Protein AF-A0A5J4RA19-F1 (afdb_monomer)

Structure (mmCIF, N/CA/C/O backbone):
data_AF-A0A5J4RA19-F1
#
_entry.id   AF-A0A5J4RA19-F1
#
loop_
_atom_site.group_PDB
_atom_site.id
_atom_site.type_symbol
_atom_site.label_atom_id
_atom_site.label_alt_id
_atom_site.label_comp_id
_atom_site.label_asym_id
_atom_site.label_entity_id
_atom_site.label_seq_id
_atom_site.pdbx_PDB_ins_code
_atom_site.Cartn_x
_atom_site.Cartn_y
_atom_site.Cartn_z
_atom_site.occupancy
_atom_site.B_iso_or_equiv
_atom_site.auth_seq_id
_atom_site.auth_comp_id
_atom_site.auth_asym_id
_atom_site.auth_atom_id
_atom_site.pdbx_PDB_model_num
ATOM 1 N N . GLY A 1 1 ? -17.291 3.646 14.610 1.00 63.59 1 GLY A N 1
ATOM 2 C CA . GLY A 1 1 ? -16.675 4.620 13.680 1.00 63.59 1 GLY A CA 1
ATOM 3 C C . GLY A 1 1 ? -15.158 4.664 13.762 1.00 63.59 1 GLY A C 1
ATOM 4 O O . GLY A 1 1 ? -14.596 5.736 13.596 1.00 63.59 1 GLY A O 1
ATOM 5 N N . VAL A 1 2 ? -14.490 3.530 14.000 1.00 82.50 2 VAL A N 1
ATOM 6 C CA . VAL A 1 2 ? -13.028 3.423 13.897 1.00 82.50 2 VAL A CA 1
ATOM 7 C C . VAL A 1 2 ? -12.666 3.200 12.431 1.00 82.50 2 VAL A C 1
ATOM 9 O O . VAL A 1 2 ? -13.372 2.471 11.731 1.00 82.50 2 VAL A O 1
ATOM 12 N N . ILE A 1 3 ? -11.593 3.838 11.969 1.00 91.06 3 ILE A N 1
ATOM 13 C CA . ILE A 1 3 ? -11.079 3.675 10.611 1.00 91.06 3 ILE A CA 1
ATOM 14 C C . ILE A 1 3 ? -9.656 3.130 10.680 1.00 91.06 3 ILE A C 1
ATOM 16 O O . ILE A 1 3 ? -8.807 3.638 11.418 1.00 91.06 3 ILE A O 1
ATOM 20 N N . LEU A 1 4 ? -9.397 2.116 9.867 1.00 93.25 4 LEU A N 1
ATOM 21 C CA . LEU A 1 4 ? -8.100 1.494 9.694 1.00 93.25 4 LEU A CA 1
ATOM 22 C C . LEU A 1 4 ? -7.525 1.870 8.328 1.00 93.25 4 LEU A C 1
ATOM 24 O O . LEU A 1 4 ? -8.182 1.719 7.305 1.00 93.25 4 LEU A O 1
ATOM 28 N N . PHE A 1 5 ? -6.284 2.331 8.299 1.00 95.81 5 PHE A N 1
ATOM 29 C CA . PHE A 1 5 ? -5.498 2.410 7.075 1.00 95.81 5 PHE A CA 1
ATOM 30 C C . PHE A 1 5 ? -4.822 1.067 6.798 1.00 95.81 5 PHE A C 1
ATOM 32 O O . PHE A 1 5 ? -4.231 0.488 7.709 1.00 95.81 5 PHE A O 1
ATOM 39 N N . VAL A 1 6 ? -4.839 0.623 5.540 1.00 96.06 6 VAL A N 1
ATOM 40 C CA . VAL A 1 6 ? -4.054 -0.513 5.036 1.00 96.06 6 VAL A CA 1
ATOM 41 C C . VAL A 1 6 ? -3.385 -0.105 3.726 1.00 96.06 6 VAL A C 1
ATOM 43 O O . VAL A 1 6 ? -4.040 0.395 2.810 1.00 96.06 6 VAL A O 1
ATOM 46 N N . GLY A 1 7 ? -2.074 -0.315 3.615 1.00 96.75 7 GLY A N 1
ATOM 47 C CA . GLY A 1 7 ? -1.330 0.074 2.421 1.00 96.75 7 GLY A CA 1
ATOM 48 C C . GLY A 1 7 ? 0.179 -0.033 2.580 1.00 96.75 7 GLY A C 1
ATOM 49 O O . GLY A 1 7 ? 0.690 -0.937 3.236 1.00 96.75 7 GLY A O 1
ATOM 50 N N . LEU A 1 8 ? 0.896 0.900 1.959 1.00 95.38 8 LEU A N 1
ATOM 51 C CA . LEU A 1 8 ? 2.355 0.980 1.942 1.00 95.38 8 LEU A CA 1
ATOM 52 C C . LEU A 1 8 ? 2.806 2.338 2.484 1.00 95.38 8 LEU A C 1
ATOM 54 O O . LEU A 1 8 ? 2.137 3.351 2.271 1.00 95.38 8 LEU A O 1
ATOM 58 N N . LYS A 1 9 ? 3.978 2.379 3.128 1.00 92.94 9 LYS A N 1
ATOM 59 C CA . LYS A 1 9 ? 4.633 3.649 3.501 1.00 92.94 9 LYS A CA 1
ATOM 60 C C . LYS A 1 9 ? 5.088 4.425 2.263 1.00 92.94 9 LYS A C 1
ATOM 62 O O . LYS A 1 9 ? 4.971 5.649 2.224 1.00 92.94 9 LYS A O 1
ATOM 67 N N . SER A 1 10 ? 5.577 3.703 1.257 1.00 91.88 10 SER A N 1
ATOM 68 C CA . SER A 1 10 ? 5.929 4.221 -0.059 1.00 91.88 10 SER A CA 1
ATOM 69 C C . SER A 1 10 ? 5.524 3.233 -1.147 1.00 91.88 10 SER A C 1
ATOM 71 O O . SER A 1 10 ? 5.727 2.028 -0.988 1.00 91.88 10 SER A O 1
ATOM 73 N N . GLY A 1 11 ? 4.994 3.727 -2.263 1.00 92.00 11 GLY A N 1
ATOM 74 C CA . GLY A 1 11 ? 4.575 2.905 -3.391 1.00 92.00 11 GLY A CA 1
ATOM 75 C C . GLY A 1 11 ? 5.724 2.075 -3.948 1.00 92.00 11 GLY A C 1
ATOM 76 O O . GLY A 1 11 ? 5.538 0.896 -4.230 1.00 92.00 11 GLY A O 1
ATOM 77 N N . SER A 1 12 ? 6.93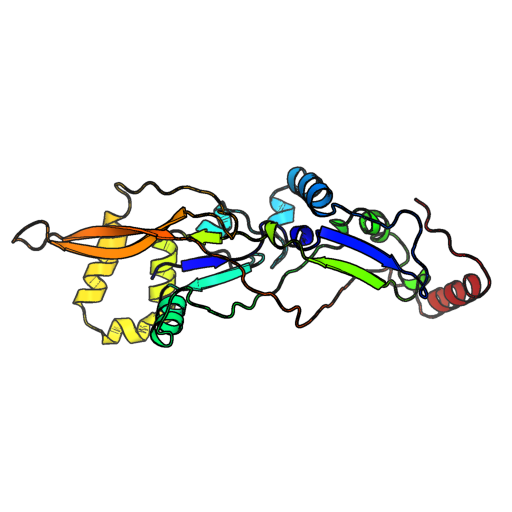8 2.630 -4.000 1.00 91.38 12 SER A N 1
ATOM 78 C CA . SER A 1 12 ? 8.134 1.913 -4.463 1.00 91.38 12 SER A CA 1
ATOM 79 C C . SER A 1 12 ? 8.514 0.713 -3.587 1.00 91.38 12 SER A C 1
ATOM 81 O O . SER A 1 12 ? 9.123 -0.229 -4.089 1.00 91.38 12 SER A O 1
ATOM 83 N N . ASN A 1 13 ? 8.070 0.653 -2.324 1.00 92.75 13 ASN A N 1
ATOM 84 C CA . ASN A 1 13 ? 8.297 -0.522 -1.475 1.00 92.75 13 ASN A CA 1
ATOM 85 C C . ASN A 1 13 ? 7.525 -1.766 -1.943 1.00 92.75 13 ASN A C 1
ATOM 87 O O . ASN A 1 13 ? 7.847 -2.865 -1.497 1.00 92.75 13 ASN A O 1
ATOM 91 N N . ILE A 1 14 ? 6.534 -1.626 -2.835 1.00 93.94 14 ILE A N 1
ATOM 92 C CA . ILE A 1 14 ? 5.805 -2.774 -3.384 1.00 93.94 14 ILE A CA 1
ATOM 93 C C . ILE A 1 14 ? 6.706 -3.687 -4.222 1.00 93.94 14 ILE A C 1
ATOM 95 O O . ILE A 1 14 ? 6.412 -4.871 -4.351 1.00 93.94 14 ILE A O 1
ATOM 99 N N . ILE A 1 15 ? 7.800 -3.166 -4.783 1.00 93.81 15 ILE A N 1
ATOM 100 C CA . ILE A 1 15 ? 8.726 -3.920 -5.628 1.00 93.81 15 ILE A CA 1
ATOM 101 C C . ILE A 1 15 ? 9.853 -4.477 -4.749 1.00 93.81 15 ILE A C 1
ATOM 103 O O . ILE A 1 15 ? 10.581 -3.727 -4.097 1.00 93.81 15 ILE A O 1
ATOM 107 N N . ARG A 1 16 ? 10.001 -5.808 -4.724 1.00 94.06 16 ARG A N 1
ATOM 108 C CA . ARG A 1 16 ? 11.111 -6.495 -4.041 1.00 94.06 16 ARG A CA 1
ATOM 109 C C . ARG A 1 16 ? 12.294 -6.700 -4.972 1.00 94.06 16 ARG A C 1
ATOM 111 O O . ARG A 1 16 ? 13.414 -6.332 -4.642 1.00 94.06 16 ARG A O 1
ATOM 118 N N . GLU A 1 17 ? 12.015 -7.303 -6.118 1.00 94.31 17 GLU A N 1
ATOM 119 C CA . GLU A 1 17 ? 12.996 -7.631 -7.146 1.00 94.31 17 GLU A CA 1
ATOM 120 C C . GLU A 1 17 ? 12.504 -7.074 -8.470 1.00 94.31 17 GLU A C 1
ATOM 122 O O . GLU A 1 17 ? 11.293 -7.093 -8.725 1.00 94.31 17 GLU A O 1
ATOM 127 N N . TYR A 1 18 ? 13.421 -6.639 -9.326 1.00 92.38 18 TYR A N 1
ATOM 128 C CA . TYR A 1 18 ? 13.095 -6.312 -10.704 1.00 92.38 18 TYR A CA 1
ATOM 129 C C . TYR A 1 18 ? 14.218 -6.669 -11.676 1.00 92.38 18 TYR A C 1
ATOM 131 O O . TYR A 1 18 ? 15.383 -6.835 -11.319 1.00 92.38 18 TYR A O 1
ATOM 139 N N . THR A 1 19 ? 13.845 -6.810 -12.941 1.00 90.31 19 THR A N 1
ATOM 140 C CA . THR A 1 19 ? 14.763 -6.948 -14.071 1.00 90.31 19 THR A CA 1
ATOM 141 C C . THR A 1 19 ? 14.173 -6.208 -15.259 1.00 90.31 19 THR A C 1
ATOM 143 O O . THR A 1 19 ? 12.968 -6.316 -15.523 1.00 90.31 19 THR A O 1
ATOM 146 N N . VAL A 1 20 ? 15.011 -5.465 -15.979 1.00 86.69 20 VAL A N 1
ATOM 147 C CA . VAL A 1 20 ? 14.586 -4.683 -17.142 1.00 86.69 20 VAL A CA 1
ATOM 148 C C . VAL A 1 20 ? 15.001 -5.399 -18.421 1.00 86.69 20 VAL A C 1
ATOM 150 O O . VAL A 1 20 ? 16.119 -5.893 -18.562 1.00 86.69 20 VAL A O 1
ATOM 153 N N . TYR A 1 21 ? 14.077 -5.451 -19.371 1.00 83.56 21 TYR A N 1
ATOM 154 C CA . TYR A 1 21 ? 14.265 -6.062 -20.675 1.00 83.56 21 TYR A CA 1
ATOM 155 C C . TYR A 1 21 ? 14.051 -5.036 -21.777 1.00 83.56 21 TYR A C 1
ATOM 157 O O . TYR A 1 21 ? 13.120 -4.230 -21.732 1.00 83.56 21 TYR A O 1
ATOM 165 N N . HIS A 1 22 ? 14.857 -5.149 -22.823 1.00 79.38 22 HIS A N 1
ATOM 166 C CA . HIS A 1 22 ? 14.700 -4.423 -24.072 1.00 79.38 22 HIS A CA 1
ATOM 167 C C . HIS A 1 22 ? 14.744 -5.424 -25.231 1.00 79.38 22 HIS A C 1
ATOM 169 O O . HIS A 1 22 ? 15.666 -6.234 -25.333 1.00 79.38 22 HIS A O 1
ATOM 175 N N . ARG A 1 23 ? 13.713 -5.421 -26.092 1.00 79.19 23 ARG A N 1
ATOM 176 C CA . ARG A 1 23 ? 13.584 -6.355 -27.237 1.00 79.19 23 ARG A CA 1
ATOM 177 C C . ARG A 1 23 ? 13.793 -7.836 -26.858 1.00 79.19 23 ARG A C 1
ATOM 179 O O . ARG A 1 23 ? 14.430 -8.595 -27.581 1.00 79.19 23 ARG A O 1
ATOM 186 N N . GLY A 1 24 ? 13.273 -8.242 -25.698 1.00 79.75 24 GLY A N 1
ATOM 187 C CA . GLY A 1 24 ? 13.377 -9.618 -25.196 1.00 79.75 24 GLY A CA 1
ATOM 188 C C . GLY A 1 24 ? 14.741 -10.000 -24.609 1.00 79.75 24 GLY A C 1
ATOM 189 O O . GLY A 1 24 ? 14.903 -11.136 -24.174 1.00 79.75 24 GLY A O 1
ATOM 190 N N . ARG A 1 25 ? 15.706 -9.074 -24.556 1.00 79.12 25 ARG A N 1
ATOM 191 C CA . ARG A 1 25 ? 17.011 -9.271 -23.911 1.00 79.12 25 ARG A CA 1
ATOM 192 C C . ARG A 1 25 ? 17.062 -8.526 -22.586 1.00 79.12 25 ARG A C 1
ATOM 194 O O . ARG A 1 25 ? 16.563 -7.407 -22.495 1.00 79.12 25 ARG A O 1
ATOM 201 N N . THR A 1 26 ? 17.660 -9.144 -21.575 1.00 81.56 26 THR A N 1
ATOM 202 C CA . THR A 1 26 ? 17.939 -8.485 -20.296 1.00 81.56 26 THR A CA 1
ATOM 203 C C . THR A 1 26 ? 18.923 -7.341 -20.518 1.00 81.56 26 THR A C 1
ATOM 205 O O . THR A 1 26 ? 19.917 -7.518 -21.222 1.00 81.56 26 THR A O 1
ATOM 208 N N . ILE A 1 27 ? 18.645 -6.177 -19.934 1.00 79.19 27 ILE A N 1
ATOM 209 C CA . ILE A 1 27 ? 19.606 -5.073 -19.882 1.00 79.19 27 ILE A CA 1
ATOM 210 C C . ILE A 1 27 ? 20.664 -5.424 -18.837 1.00 79.19 27 ILE A C 1
ATOM 212 O O . ILE A 1 27 ? 20.321 -5.798 -17.712 1.00 79.19 27 ILE A O 1
ATOM 216 N N . ASP A 1 28 ? 21.938 -5.324 -19.208 1.00 75.50 28 ASP A N 1
ATOM 217 C CA . ASP A 1 28 ? 23.039 -5.610 -18.291 1.00 75.50 28 ASP A CA 1
ATOM 218 C C . ASP A 1 28 ? 23.011 -4.667 -17.075 1.00 75.50 28 ASP A C 1
ATOM 220 O O . ASP A 1 28 ? 22.615 -3.508 -17.189 1.00 75.50 28 ASP A O 1
ATOM 224 N N . GLY A 1 29 ? 23.341 -5.187 -15.893 1.00 78.88 29 GLY A N 1
ATOM 225 C CA . GLY A 1 29 ? 23.259 -4.442 -14.628 1.00 78.88 29 GLY A CA 1
ATOM 226 C C . GLY A 1 29 ? 21.843 -4.111 -14.122 1.00 78.88 29 GLY A C 1
ATOM 227 O O . GLY A 1 29 ? 21.713 -3.503 -13.066 1.00 78.88 29 GLY A O 1
ATOM 228 N N . SER A 1 30 ? 20.771 -4.520 -14.816 1.00 83.31 30 SER A N 1
ATOM 229 C CA . SER A 1 30 ? 19.386 -4.196 -14.413 1.00 83.31 30 SER A CA 1
ATOM 230 C C . SER A 1 30 ? 18.755 -5.154 -13.395 1.00 83.31 30 SER A C 1
ATOM 232 O O . SER A 1 30 ? 17.612 -4.942 -12.983 1.00 83.31 30 SER A O 1
ATOM 234 N N . LEU A 1 31 ? 19.450 -6.235 -13.027 1.00 87.31 31 LEU A N 1
ATOM 235 C CA . LEU A 1 31 ? 18.968 -7.185 -12.027 1.00 87.31 31 LEU A CA 1
ATOM 236 C C . LEU A 1 31 ? 19.103 -6.572 -10.630 1.00 87.31 31 LEU A C 1
ATOM 238 O O . LEU A 1 31 ? 20.213 -6.421 -10.124 1.00 87.31 31 LEU A O 1
ATOM 242 N N . GLN A 1 32 ? 17.969 -6.295 -9.991 1.00 89.94 32 GLN A N 1
ATOM 243 C CA . GLN A 1 32 ? 17.900 -5.837 -8.608 1.00 89.94 32 GLN A CA 1
ATOM 244 C C . GLN A 1 32 ? 17.162 -6.874 -7.758 1.00 89.94 32 GLN A C 1
ATOM 246 O O . GLN A 1 32 ? 16.011 -7.211 -8.042 1.00 89.94 32 GLN A O 1
ATOM 251 N N . ASN A 1 33 ? 17.816 -7.357 -6.700 1.00 90.81 33 ASN A N 1
ATOM 252 C CA . ASN A 1 33 ? 17.282 -8.381 -5.794 1.00 90.81 33 ASN A CA 1
ATOM 253 C C . ASN A 1 33 ? 16.720 -7.796 -4.483 1.00 90.81 33 ASN A C 1
ATOM 255 O O . ASN A 1 33 ? 16.014 -8.490 -3.748 1.00 90.81 33 ASN A O 1
ATOM 259 N N . ASP A 1 34 ? 17.029 -6.531 -4.176 1.00 89.00 34 ASP A N 1
ATOM 260 C CA . ASP A 1 34 ? 16.465 -5.812 -3.032 1.00 89.00 34 ASP A CA 1
ATOM 261 C C . ASP A 1 34 ? 16.189 -4.335 -3.353 1.00 89.00 34 ASP A C 1
ATOM 263 O O . ASP A 1 34 ? 16.829 -3.409 -2.850 1.00 89.00 34 ASP A O 1
ATOM 267 N N . ALA A 1 35 ? 15.165 -4.115 -4.174 1.00 89.56 35 ALA A N 1
ATOM 268 C CA . ALA A 1 35 ? 14.686 -2.779 -4.519 1.00 89.56 35 ALA A CA 1
ATOM 269 C C . ALA A 1 35 ? 14.045 -2.048 -3.324 1.00 89.56 35 ALA A C 1
ATOM 271 O O . ALA A 1 35 ? 13.904 -0.826 -3.334 1.00 89.56 35 ALA A O 1
ATOM 272 N N . THR A 1 36 ? 13.652 -2.771 -2.270 1.00 87.94 36 THR A N 1
ATOM 273 C CA . THR A 1 36 ? 13.035 -2.155 -1.089 1.00 87.94 36 THR A CA 1
ATOM 274 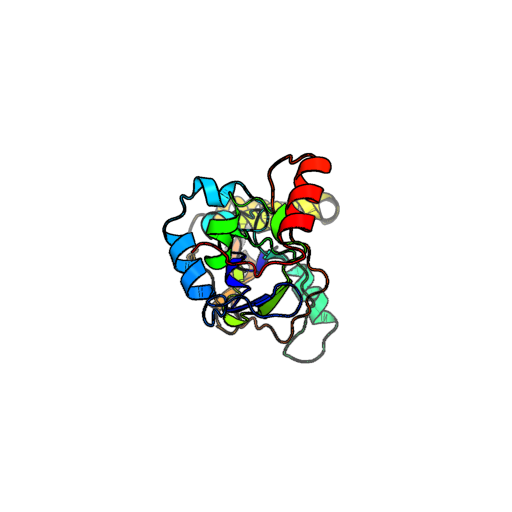C C . THR A 1 36 ? 14.062 -1.376 -0.270 1.00 87.94 36 THR A C 1
ATOM 276 O O . THR A 1 36 ? 13.755 -0.273 0.179 1.00 87.94 36 THR A O 1
ATOM 279 N N . THR A 1 37 ? 15.280 -1.903 -0.116 1.00 85.88 37 THR A N 1
ATOM 280 C CA . THR A 1 37 ? 16.388 -1.196 0.552 1.00 85.88 37 THR A CA 1
ATOM 281 C C . THR A 1 37 ? 16.792 0.062 -0.220 1.00 85.88 37 THR A C 1
ATOM 283 O O . THR A 1 37 ? 16.943 1.132 0.367 1.00 85.88 37 THR A O 1
ATOM 286 N N . GLU A 1 38 ? 16.886 -0.042 -1.545 1.00 82.19 38 GLU A N 1
ATOM 287 C CA . GLU A 1 38 ? 17.144 1.083 -2.452 1.00 82.19 38 GLU A CA 1
ATOM 288 C C . GLU A 1 38 ? 16.090 2.191 -2.289 1.00 82.19 38 GLU A C 1
ATOM 290 O O . GLU A 1 38 ? 16.411 3.332 -1.944 1.00 82.19 38 GLU A O 1
ATOM 295 N N . SER A 1 39 ? 14.812 1.827 -2.420 1.00 82.06 39 SER A N 1
ATOM 296 C CA . SER A 1 39 ? 13.678 2.728 -2.211 1.00 82.06 39 SER A CA 1
ATOM 297 C C . SER A 1 39 ? 13.684 3.350 -0.809 1.00 82.06 39 SER A C 1
ATOM 299 O O . SER A 1 39 ? 13.379 4.533 -0.655 1.00 82.06 39 SER A O 1
ATOM 301 N N . PHE A 1 40 ? 14.041 2.597 0.236 1.00 83.75 40 PHE A N 1
ATOM 302 C CA . PHE A 1 40 ? 14.117 3.115 1.603 1.00 83.75 40 PHE A CA 1
ATOM 303 C C . PHE A 1 40 ? 15.156 4.234 1.750 1.00 83.75 40 PHE A C 1
ATOM 305 O O . PHE A 1 40 ? 14.864 5.255 2.380 1.00 83.75 40 PHE A O 1
ATOM 312 N N . ILE A 1 41 ? 16.337 4.087 1.145 1.00 83.31 41 ILE A N 1
ATOM 313 C CA . ILE A 1 41 ? 17.397 5.104 1.193 1.00 83.31 41 ILE A CA 1
ATOM 314 C C . ILE A 1 41 ? 16.928 6.389 0.504 1.00 83.31 41 ILE A C 1
ATOM 316 O O . ILE A 1 41 ? 16.953 7.453 1.127 1.00 83.31 41 ILE A O 1
ATOM 320 N N . TYR A 1 42 ? 16.410 6.290 -0.727 1.00 79.00 42 TYR A N 1
ATOM 321 C CA . TYR A 1 42 ? 15.869 7.444 -1.457 1.00 79.00 42 TYR A CA 1
ATOM 322 C C . TYR A 1 42 ? 14.748 8.133 -0.683 1.00 79.00 42 TYR A C 1
ATOM 324 O O . TYR A 1 42 ? 14.737 9.354 -0.518 1.00 79.00 42 TYR A O 1
ATOM 332 N N . ASN A 1 43 ? 13.827 7.347 -0.134 1.00 79.25 43 ASN A N 1
ATOM 333 C CA . ASN A 1 43 ? 12.737 7.883 0.663 1.00 79.25 43 ASN A CA 1
ATOM 334 C C . ASN A 1 43 ? 13.225 8.540 1.952 1.00 79.25 43 ASN A C 1
ATOM 336 O O . ASN A 1 43 ? 12.593 9.489 2.398 1.00 79.25 43 ASN A O 1
ATOM 340 N N . THR A 1 44 ? 14.326 8.104 2.554 1.00 80.94 44 THR A N 1
ATOM 341 C CA . THR A 1 44 ? 14.843 8.722 3.785 1.00 80.94 44 THR A CA 1
ATOM 342 C C . THR A 1 44 ? 15.384 10.128 3.526 1.00 80.94 44 THR A C 1
ATOM 344 O O . THR A 1 44 ? 15.129 11.030 4.321 1.00 80.94 44 THR A O 1
ATOM 347 N N . ILE A 1 45 ? 16.054 10.340 2.390 1.00 83.56 45 ILE A N 1
ATOM 348 C CA . ILE A 1 45 ? 16.645 11.639 2.031 1.00 83.56 45 ILE A CA 1
ATOM 349 C C . ILE A 1 45 ? 15.656 12.600 1.353 1.00 83.56 45 ILE A C 1
ATOM 351 O O . ILE A 1 45 ? 15.868 13.811 1.388 1.00 83.56 45 ILE A O 1
ATOM 355 N N . LYS A 1 46 ? 14.562 12.094 0.759 1.00 82.50 46 LYS A N 1
ATOM 356 C CA . LYS A 1 46 ? 13.553 12.933 0.092 1.00 82.50 46 LYS A CA 1
ATOM 357 C C . LYS A 1 46 ? 12.859 13.893 1.075 1.00 82.50 46 LYS A C 1
ATOM 359 O O . LYS A 1 46 ? 12.333 13.439 2.105 1.00 82.50 46 LYS A O 1
ATOM 364 N N . PRO A 1 47 ? 12.771 15.199 0.754 1.00 84.31 47 PRO A N 1
ATOM 365 C CA . PRO A 1 47 ? 12.138 16.177 1.626 1.00 84.31 47 PRO A CA 1
ATOM 366 C C . PRO A 1 47 ? 10.631 15.923 1.746 1.00 84.31 47 PRO A C 1
ATOM 368 O O . PRO A 1 47 ? 9.968 15.423 0.836 1.00 84.31 47 PRO A O 1
ATOM 371 N N . LYS A 1 48 ? 10.056 16.298 2.893 1.00 81.50 48 LYS A N 1
ATOM 372 C CA . LYS A 1 48 ? 8.627 16.085 3.184 1.00 81.50 48 LYS A CA 1
ATOM 373 C C . LYS A 1 48 ? 7.701 16.763 2.165 1.00 81.50 48 LYS A C 1
ATOM 375 O O . LYS A 1 48 ? 6.638 16.228 1.863 1.00 81.50 48 LYS A O 1
ATOM 380 N N . SER A 1 49 ? 8.105 17.916 1.633 1.00 80.50 49 SER A N 1
ATOM 381 C CA . SER A 1 49 ? 7.365 18.646 0.598 1.00 80.50 49 SER A CA 1
ATOM 382 C C . SER A 1 49 ? 7.164 17.808 -0.665 1.00 80.50 49 SER A C 1
ATOM 384 O O . SER A 1 49 ? 6.053 17.750 -1.178 1.00 80.50 49 SER A O 1
ATOM 386 N N . GLU A 1 50 ? 8.193 17.097 -1.127 1.00 75.75 50 GLU A N 1
ATOM 387 C CA . GLU A 1 50 ? 8.095 16.233 -2.309 1.00 75.75 50 GLU A CA 1
ATOM 388 C C . GLU A 1 50 ? 7.187 15.026 -2.073 1.00 75.75 50 GLU A C 1
ATOM 390 O O . GLU A 1 50 ? 6.431 14.638 -2.965 1.00 75.75 50 GLU A O 1
ATOM 395 N N . LYS A 1 51 ? 7.187 14.485 -0.849 1.00 77.69 51 LYS A N 1
ATOM 396 C CA . LYS A 1 51 ? 6.353 13.331 -0.489 1.00 77.69 51 LYS A CA 1
ATOM 397 C C . LYS A 1 51 ? 4.858 13.651 -0.430 1.00 77.69 51 LYS A C 1
ATOM 399 O O . LYS A 1 51 ? 4.039 12.769 -0.662 1.00 77.69 51 LYS A O 1
ATOM 404 N N . ASN A 1 52 ? 4.500 14.899 -0.135 1.00 74.56 52 ASN A N 1
ATOM 405 C CA . ASN A 1 52 ? 3.109 15.329 0.036 1.00 74.56 52 ASN A CA 1
ATOM 406 C C . ASN A 1 52 ? 2.423 15.764 -1.271 1.00 74.56 52 ASN A C 1
ATOM 408 O O . ASN A 1 52 ? 1.212 15.964 -1.288 1.00 74.56 52 ASN A O 1
ATOM 412 N N . ASN A 1 53 ? 3.170 15.937 -2.364 1.00 71.25 53 ASN A N 1
ATOM 413 C CA . ASN A 1 53 ? 2.644 16.568 -3.578 1.00 71.25 53 ASN A CA 1
ATOM 414 C C . ASN A 1 53 ? 1.963 15.593 -4.552 1.00 71.25 53 ASN A C 1
ATOM 416 O O . ASN A 1 53 ? 1.320 16.033 -5.506 1.00 71.25 53 ASN A O 1
ATOM 420 N N . ARG A 1 54 ? 2.102 14.274 -4.357 1.00 77.38 54 ARG A N 1
ATOM 421 C CA . ARG A 1 54 ? 1.636 13.264 -5.319 1.00 77.38 54 ARG A CA 1
ATOM 422 C C . ARG A 1 54 ? 0.761 12.201 -4.651 1.00 77.38 54 ARG A C 1
ATOM 424 O O . ARG A 1 54 ? 1.167 11.563 -3.685 1.00 77.38 54 ARG A O 1
ATOM 431 N N . LYS A 1 55 ? -0.434 11.981 -5.210 1.00 88.25 55 LYS A N 1
ATOM 432 C CA . LYS A 1 55 ? -1.409 11.010 -4.690 1.00 88.25 55 LYS A CA 1
ATOM 433 C C . LYS A 1 55 ? -0.949 9.565 -4.890 1.00 88.25 55 LYS A C 1
ATOM 435 O O . LYS A 1 55 ? -0.452 9.202 -5.956 1.00 88.25 55 LYS A O 1
ATOM 440 N N . HIS A 1 56 ? -1.220 8.743 -3.884 1.00 89.38 56 HIS A N 1
ATOM 441 C CA . HIS A 1 56 ? -0.991 7.300 -3.835 1.00 89.38 56 HIS A CA 1
ATOM 442 C C . HIS A 1 56 ? 0.476 6.877 -3.897 1.00 89.38 56 HIS A C 1
ATOM 444 O O . HIS A 1 56 ? 0.764 5.751 -4.295 1.00 89.38 56 HIS A O 1
ATOM 450 N N . ILE A 1 57 ? 1.395 7.767 -3.509 1.00 90.31 57 ILE A N 1
ATOM 451 C CA . ILE A 1 57 ? 2.836 7.485 -3.497 1.00 90.31 57 ILE A CA 1
ATOM 452 C C . ILE A 1 57 ? 3.341 7.261 -2.079 1.00 90.31 57 ILE A C 1
ATOM 454 O O . ILE A 1 57 ? 3.963 6.241 -1.814 1.00 90.31 57 ILE A O 1
ATOM 458 N N . HIS A 1 58 ? 3.053 8.171 -1.151 1.00 91.69 58 HIS A N 1
ATOM 459 C CA . HIS A 1 58 ? 3.540 8.066 0.221 1.00 91.69 58 HIS A CA 1
ATOM 460 C C . HIS A 1 58 ? 2.396 8.055 1.227 1.00 91.69 58 HIS A C 1
ATOM 462 O O . HIS A 1 58 ? 1.344 8.655 1.018 1.00 91.69 58 HIS A O 1
ATOM 468 N N . SER A 1 59 ? 2.642 7.389 2.350 1.00 93.38 59 SER A N 1
ATOM 469 C CA . SER A 1 59 ? 1.749 7.351 3.504 1.00 93.38 59 SER A CA 1
ATOM 470 C C . SER A 1 59 ? 2.549 7.765 4.732 1.00 93.38 59 SER A C 1
ATOM 472 O O . SER A 1 59 ? 3.139 6.931 5.418 1.00 93.38 59 SER A O 1
ATOM 474 N N . LEU A 1 60 ? 2.621 9.072 4.995 1.00 91.88 60 LEU A N 1
ATOM 475 C CA . LEU A 1 60 ? 3.250 9.583 6.214 1.00 91.88 60 LEU A CA 1
ATOM 476 C C . LEU A 1 60 ? 2.319 9.349 7.399 1.00 91.88 60 LEU A C 1
ATOM 478 O O . LEU A 1 60 ? 1.130 9.651 7.304 1.00 91.88 60 LEU A O 1
ATOM 482 N N . TYR A 1 61 ? 2.846 8.846 8.516 1.00 91.19 61 TYR A N 1
ATOM 483 C CA . TYR A 1 61 ? 2.011 8.476 9.659 1.00 91.19 61 TYR A CA 1
ATOM 484 C C . TYR A 1 61 ? 1.166 9.659 10.149 1.00 91.19 61 TYR A C 1
ATOM 486 O O . TYR A 1 61 ? -0.033 9.511 10.359 1.00 91.19 61 TYR A O 1
ATOM 494 N N . GLU A 1 62 ? 1.744 10.860 10.239 1.00 90.31 62 GLU A N 1
ATOM 495 C CA . GLU A 1 62 ? 1.042 12.056 10.726 1.00 90.31 62 GLU A CA 1
ATOM 496 C C . GLU A 1 62 ? -0.115 12.475 9.811 1.00 90.31 62 GLU A C 1
ATOM 498 O O . GLU A 1 62 ? -1.086 13.079 10.273 1.00 90.31 62 GLU A O 1
ATOM 503 N N . ASN A 1 63 ? -0.012 12.157 8.519 1.00 92.00 63 ASN A N 1
ATOM 504 C CA . ASN A 1 63 ? -1.054 12.409 7.533 1.00 92.00 63 ASN A CA 1
ATOM 505 C C . ASN A 1 63 ? -2.124 11.308 7.591 1.00 92.00 63 ASN A C 1
ATOM 507 O O . ASN A 1 63 ? -3.314 11.612 7.649 1.00 92.00 63 ASN A O 1
ATOM 511 N N . ILE A 1 64 ? -1.716 10.033 7.653 1.00 93.19 64 ILE A N 1
ATOM 512 C CA . ILE A 1 64 ? -2.634 8.891 7.802 1.00 93.19 64 ILE A CA 1
ATOM 513 C C . ILE A 1 64 ? -3.482 9.034 9.057 1.00 93.19 64 ILE A C 1
ATOM 515 O O . ILE A 1 64 ? -4.700 8.871 9.005 1.00 93.19 64 ILE A O 1
ATOM 519 N N . HIS A 1 65 ? -2.853 9.427 10.158 1.00 89.81 65 HIS A N 1
ATOM 520 C CA . HIS A 1 65 ? -3.498 9.716 11.427 1.00 89.81 65 HIS A CA 1
ATOM 521 C C . HIS A 1 65 ? -4.618 10.760 11.300 1.00 89.81 65 HIS A C 1
ATOM 523 O O . HIS A 1 65 ? -5.595 10.716 12.042 1.00 89.81 65 HIS A O 1
ATOM 529 N N . LYS A 1 66 ? -4.509 11.676 10.332 1.00 91.50 66 LYS A N 1
ATOM 530 C CA . LYS A 1 66 ? -5.491 12.725 10.024 1.00 91.50 66 LYS A CA 1
ATOM 531 C C . LYS A 1 66 ? -6.405 12.383 8.841 1.00 91.50 66 LYS A C 1
ATOM 533 O O . LYS A 1 66 ? -7.104 13.269 8.357 1.00 91.50 66 LYS A O 1
ATOM 538 N N . PHE A 1 67 ? -6.439 11.122 8.404 1.00 92.12 67 PHE A N 1
ATOM 539 C CA . PHE A 1 67 ? -7.240 10.655 7.267 1.00 92.12 67 PHE A CA 1
ATOM 540 C C . PHE A 1 67 ? -6.865 11.350 5.942 1.00 92.12 67 PHE A C 1
ATOM 542 O O . PHE A 1 67 ? -7.683 11.990 5.278 1.00 92.12 67 PHE A O 1
ATOM 549 N N . ASP A 1 68 ? -5.598 11.252 5.552 1.00 92.06 68 ASP A N 1
ATOM 550 C CA . ASP A 1 68 ? -5.122 11.754 4.264 1.00 92.06 68 ASP A CA 1
ATOM 551 C C . ASP A 1 68 ? -5.596 10.901 3.076 1.00 92.06 68 ASP A C 1
ATOM 553 O O . ASP A 1 68 ? -5.128 9.796 2.819 1.00 92.06 68 ASP A O 1
ATOM 557 N N . THR A 1 69 ? -6.492 11.469 2.273 1.00 91.31 69 THR A N 1
ATOM 558 C CA . THR A 1 69 ? -7.030 10.827 1.060 1.00 91.31 69 THR A CA 1
ATOM 559 C C . THR A 1 69 ? -5.997 10.568 -0.043 1.00 91.31 69 THR A C 1
ATOM 561 O O . THR A 1 69 ? -6.289 9.847 -0.995 1.00 91.31 69 THR A O 1
ATOM 564 N N . SER A 1 70 ? -4.804 11.163 0.047 1.00 91.25 70 SER A N 1
ATOM 565 C CA . SER A 1 70 ? -3.716 10.969 -0.914 1.00 91.25 70 SER A CA 1
ATOM 566 C C . SER A 1 70 ? -2.806 9.782 -0.581 1.00 91.25 70 SER A C 1
ATOM 568 O O . SER A 1 70 ? -1.863 9.522 -1.325 1.00 91.25 70 SER A O 1
ATOM 570 N N . ALA A 1 71 ? -3.106 9.037 0.484 1.00 93.44 71 ALA A N 1
ATOM 571 C CA . ALA A 1 71 ? -2.321 7.902 0.947 1.00 93.44 71 ALA A CA 1
ATOM 572 C C . ALA A 1 71 ? -2.054 6.831 -0.127 1.00 93.44 71 ALA A C 1
ATOM 574 O O . ALA A 1 71 ? -2.883 6.554 -1.003 1.00 93.44 71 ALA A O 1
ATOM 575 N N . CYS A 1 72 ? -0.905 6.164 -0.011 1.00 94.81 72 CYS A N 1
ATOM 576 C CA . CYS A 1 72 ? -0.556 4.964 -0.772 1.00 94.81 72 CYS A CA 1
ATOM 577 C C . CYS A 1 72 ? -1.202 3.718 -0.145 1.00 94.81 72 CYS A C 1
ATOM 579 O O . CYS A 1 72 ? -0.534 2.849 0.419 1.00 94.81 72 CYS A O 1
ATOM 581 N N . GLY A 1 73 ? -2.526 3.655 -0.201 1.00 95.62 73 GLY A N 1
ATOM 582 C CA . GLY A 1 73 ? -3.317 2.608 0.429 1.00 95.62 73 GLY A CA 1
ATOM 583 C C . GLY A 1 73 ? -4.803 2.909 0.342 1.00 95.62 73 GLY A C 1
ATOM 584 O O . GLY A 1 73 ? -5.239 3.741 -0.454 1.00 95.62 73 GLY A O 1
ATOM 585 N N . THR A 1 74 ? -5.574 2.249 1.194 1.00 96.38 74 THR A N 1
ATOM 586 C CA . THR A 1 74 ? -6.985 2.563 1.403 1.00 96.38 74 THR A CA 1
ATOM 587 C C . THR A 1 74 ? -7.321 2.587 2.881 1.00 96.38 74 THR A C 1
ATOM 589 O O . THR A 1 74 ? -6.570 2.105 3.732 1.00 96.38 74 THR A O 1
ATOM 592 N N . TYR A 1 75 ? -8.475 3.167 3.165 1.00 95.31 75 TYR A N 1
ATOM 593 C CA . TYR A 1 75 ? -9.101 3.129 4.467 1.00 95.31 75 TYR A CA 1
ATOM 594 C C . TYR A 1 75 ? -10.211 2.088 4.460 1.00 95.31 75 TYR A C 1
ATOM 596 O O . TYR A 1 75 ? -10.890 1.913 3.451 1.00 95.31 75 TYR A O 1
ATOM 604 N N . ILE A 1 76 ? -10.359 1.410 5.587 1.00 93.62 76 ILE A N 1
ATOM 605 C CA . ILE A 1 76 ? -11.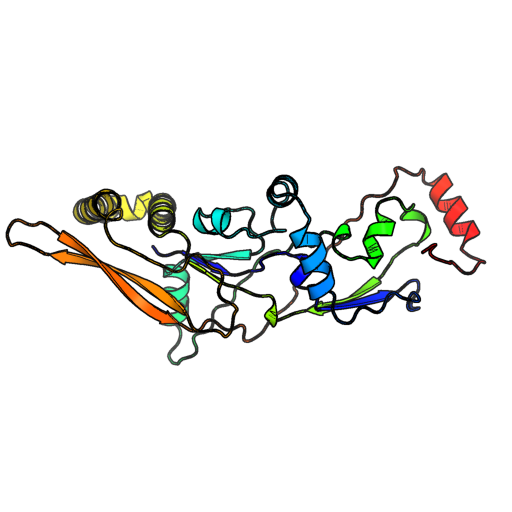379 0.408 5.847 1.00 93.62 76 ILE A CA 1
ATOM 606 C C . ILE A 1 76 ? -12.057 0.831 7.142 1.00 93.62 76 ILE A C 1
ATOM 608 O O . ILE A 1 76 ? -11.404 1.061 8.165 1.00 93.62 76 ILE A O 1
ATOM 612 N N . THR A 1 77 ? -13.367 0.986 7.100 1.00 89.94 77 THR A N 1
ATOM 613 C CA . THR A 1 77 ? -14.167 1.297 8.278 1.00 89.94 77 THR A CA 1
ATOM 614 C C . THR A 1 77 ? -14.434 0.034 9.089 1.00 89.94 77 THR A C 1
ATOM 616 O O . THR A 1 77 ? -14.521 -1.066 8.551 1.00 89.94 77 THR A O 1
ATOM 619 N N . MET A 1 78 ? -14.620 0.188 10.402 1.00 84.38 78 MET A N 1
ATOM 620 C CA . MET A 1 78 ? -15.028 -0.939 11.249 1.00 84.38 78 MET A CA 1
ATOM 621 C C . MET A 1 78 ? -16.338 -1.579 10.768 1.00 84.38 78 MET A C 1
ATOM 623 O O . MET A 1 78 ? -16.475 -2.790 10.832 1.00 84.38 78 MET A O 1
ATOM 627 N N . ARG A 1 79 ? -17.256 -0.779 10.214 1.00 83.50 79 ARG A N 1
ATOM 628 C CA . ARG A 1 79 ? -18.514 -1.268 9.644 1.00 83.50 79 ARG A CA 1
ATOM 629 C C . ARG A 1 79 ? -18.275 -2.234 8.479 1.00 83.50 79 ARG A C 1
ATOM 631 O O . ARG A 1 79 ? -18.858 -3.305 8.473 1.00 83.50 79 ARG A O 1
ATOM 638 N N . GLU A 1 80 ? -17.388 -1.895 7.541 1.00 88.56 80 GLU A N 1
ATOM 639 C CA . GLU A 1 80 ? -17.024 -2.799 6.435 1.00 88.56 80 GLU A CA 1
ATOM 640 C C . GLU A 1 80 ? -16.416 -4.114 6.948 1.00 88.56 80 GLU A C 1
ATOM 642 O O . GLU A 1 80 ? -16.674 -5.178 6.391 1.00 88.56 80 GLU A O 1
ATOM 647 N N . ILE A 1 81 ? -15.634 -4.052 8.032 1.00 87.19 81 ILE A N 1
ATOM 648 C CA . ILE A 1 81 ? -15.070 -5.242 8.683 1.00 87.19 81 ILE A CA 1
ATOM 649 C C . ILE A 1 81 ? -16.182 -6.079 9.327 1.00 87.19 81 ILE A C 1
ATOM 651 O O . ILE A 1 81 ? -16.231 -7.284 9.109 1.00 87.19 81 ILE A O 1
ATOM 655 N N . GLU A 1 82 ? -17.075 -5.463 10.103 1.00 85.81 82 GLU A N 1
ATOM 656 C CA . GLU A 1 82 ? -18.202 -6.133 10.766 1.00 85.81 82 GLU A CA 1
ATOM 657 C C . GLU A 1 82 ? -19.141 -6.800 9.756 1.00 85.81 82 GLU A C 1
ATOM 659 O O . GLU A 1 82 ? -19.490 -7.964 9.932 1.00 85.81 82 GLU A O 1
ATOM 664 N N . GLU A 1 83 ? -19.494 -6.096 8.678 1.00 87.06 83 GLU A N 1
ATOM 665 C CA . GLU A 1 83 ? -20.307 -6.623 7.577 1.00 87.06 83 GLU A CA 1
ATOM 666 C C . GLU A 1 83 ? -19.615 -7.822 6.914 1.00 87.06 83 GLU A C 1
ATOM 668 O O . GLU A 1 83 ? -20.230 -8.872 6.747 1.00 87.06 83 GLU A O 1
ATOM 673 N N . ALA A 1 84 ? -18.311 -7.726 6.625 1.00 85.88 84 ALA A N 1
ATOM 674 C CA . ALA A 1 84 ? -17.559 -8.848 6.065 1.00 85.88 84 ALA A CA 1
ATOM 675 C C . ALA A 1 84 ? -17.488 -10.055 7.019 1.00 85.88 84 ALA A C 1
ATOM 677 O O . ALA A 1 84 ? -17.468 -11.198 6.561 1.00 85.88 84 ALA A O 1
ATOM 678 N N . ILE A 1 85 ? -17.424 -9.821 8.333 1.00 86.12 85 ILE A N 1
ATOM 679 C CA . ILE A 1 85 ? -17.372 -10.868 9.362 1.00 86.12 85 ILE A CA 1
ATOM 680 C C . ILE A 1 85 ? -18.733 -11.542 9.551 1.00 86.12 85 ILE A C 1
ATOM 682 O O . ILE A 1 85 ? -18.771 -12.755 9.738 1.00 86.12 85 ILE A O 1
ATOM 686 N N . ALA A 1 86 ? -19.833 -10.787 9.505 1.00 84.75 86 ALA A N 1
ATOM 687 C CA . ALA A 1 86 ? -21.182 -11.303 9.746 1.00 84.75 86 ALA A CA 1
ATOM 688 C C . ALA A 1 86 ? -21.557 -12.453 8.794 1.00 84.75 86 ALA A C 1
ATOM 690 O O . ALA A 1 86 ? -22.241 -13.394 9.197 1.00 84.75 86 ALA A O 1
ATOM 691 N N . ASP A 1 87 ? -21.032 -12.419 7.569 1.00 77.75 87 ASP A N 1
ATOM 692 C CA . ASP A 1 87 ? -21.245 -13.444 6.543 1.00 77.75 87 ASP A CA 1
ATOM 693 C C . ASP A 1 87 ? -20.327 -14.678 6.698 1.00 77.75 87 ASP A C 1
ATOM 695 O O . ASP A 1 87 ? -20.368 -15.603 5.882 1.00 77.75 87 ASP A O 1
ATOM 699 N N . GLN A 1 88 ? -19.471 -14.719 7.726 1.00 83.56 88 GLN A N 1
ATOM 700 C CA . GLN A 1 88 ? -18.434 -15.738 7.904 1.00 83.56 88 GLN A CA 1
ATOM 701 C C . GLN A 1 88 ? -18.535 -16.448 9.259 1.00 83.56 88 GLN A C 1
ATOM 703 O O . GLN A 1 88 ? -18.438 -15.845 10.320 1.00 83.56 88 GLN A O 1
ATOM 708 N N . GLY A 1 89 ? -18.652 -17.779 9.227 1.00 76.31 89 GLY A N 1
ATOM 709 C CA . GLY A 1 89 ? -18.821 -18.599 10.434 1.00 76.31 89 GLY A CA 1
ATOM 710 C C . GLY A 1 89 ? -17.532 -19.032 11.144 1.00 76.31 89 GLY A C 1
ATOM 711 O O . GLY A 1 89 ? -17.613 -19.683 12.183 1.00 76.31 89 GLY A O 1
ATOM 712 N N . SER A 1 90 ? -16.342 -18.736 10.604 1.00 76.81 90 SER A N 1
ATOM 713 C CA . SER A 1 90 ? -15.076 -19.208 11.188 1.00 76.81 90 SER A CA 1
ATOM 714 C C . SER A 1 90 ? -13.885 -18.293 10.898 1.00 76.81 90 SER A C 1
ATOM 716 O O . SER A 1 90 ? -13.686 -17.864 9.763 1.00 76.81 90 SER A O 1
ATOM 718 N N . VAL A 1 91 ? -13.046 -18.086 11.914 1.00 76.81 91 VAL A N 1
ATOM 719 C CA . VAL A 1 91 ? -11.770 -17.351 11.859 1.00 76.81 91 VAL A CA 1
ATOM 720 C C . VAL A 1 91 ? -10.706 -18.165 11.086 1.00 76.81 91 VAL A C 1
ATOM 722 O O . VAL A 1 91 ? -10.655 -19.384 11.260 1.00 76.81 91 VAL A O 1
ATOM 725 N N . PRO A 1 92 ? -9.819 -17.541 10.276 1.00 81.44 92 PRO A N 1
ATOM 726 C CA . PRO A 1 92 ? -9.692 -16.103 10.036 1.00 81.44 92 PRO A CA 1
ATOM 727 C C . PRO A 1 92 ? -10.741 -15.565 9.061 1.00 81.44 92 PRO A C 1
ATOM 729 O O . PRO A 1 92 ? -10.957 -16.133 7.990 1.00 81.44 92 PRO A O 1
ATOM 732 N N . TYR A 1 93 ? -11.325 -14.422 9.422 1.00 86.56 93 TYR A N 1
ATOM 733 C CA . TYR A 1 93 ? -12.240 -13.679 8.565 1.00 86.56 93 TYR A CA 1
ATOM 734 C C . TYR A 1 93 ? -11.497 -13.068 7.378 1.00 86.56 93 TYR A C 1
ATOM 736 O O . TYR A 1 93 ? -10.380 -12.561 7.514 1.00 86.56 93 TYR A O 1
ATOM 744 N N . LYS A 1 94 ? -12.114 -13.123 6.199 1.00 88.62 94 LYS A N 1
ATOM 745 C CA . LYS A 1 94 ? -11.505 -12.70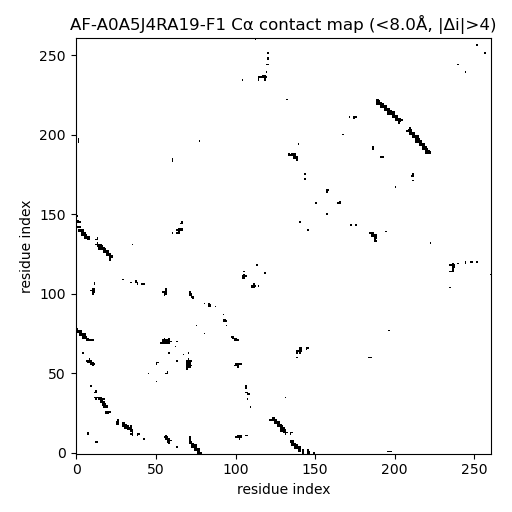2 4.934 1.00 88.62 94 LYS A CA 1
ATOM 746 C C . LYS A 1 94 ? -12.293 -11.564 4.319 1.00 88.62 94 LYS A C 1
ATOM 748 O O . LYS A 1 94 ? -13.493 -11.679 4.118 1.00 88.62 94 LYS A O 1
ATOM 753 N N . MET A 1 95 ? -11.603 -10.500 3.941 1.00 90.25 95 MET A N 1
ATOM 754 C CA . MET A 1 95 ? -12.218 -9.359 3.279 1.00 90.25 95 MET A CA 1
ATOM 755 C C . MET A 1 95 ? -11.343 -8.925 2.098 1.00 90.25 95 MET A C 1
ATOM 757 O O . MET A 1 95 ? -10.139 -8.721 2.283 1.00 90.25 95 MET A O 1
ATOM 761 N N . PRO A 1 96 ? -11.896 -8.810 0.877 1.00 92.12 96 PRO A N 1
ATOM 762 C CA . PRO A 1 96 ? -11.142 -8.310 -0.262 1.00 92.12 96 PRO A CA 1
ATOM 763 C C . PRO A 1 96 ? -10.908 -6.803 -0.114 1.00 92.12 96 PRO A C 1
ATOM 765 O O . PRO A 1 96 ? -11.846 -6.033 0.063 1.00 92.12 96 PRO A O 1
ATOM 768 N N . VAL A 1 97 ? -9.653 -6.371 -0.239 1.00 93.88 97 VAL A N 1
ATOM 769 C CA . VAL A 1 97 ? -9.269 -4.954 -0.179 1.00 93.88 97 VAL A CA 1
ATOM 770 C C . VAL A 1 97 ? -8.636 -4.559 -1.508 1.00 93.88 97 VAL A C 1
ATOM 772 O O . VAL A 1 97 ? -7.707 -5.214 -1.981 1.00 93.88 97 VAL A O 1
ATOM 775 N N . ARG A 1 98 ? -9.137 -3.484 -2.125 1.00 94.75 98 ARG A N 1
ATOM 776 C CA . ARG A 1 98 ? -8.634 -2.963 -3.402 1.00 94.75 98 ARG A CA 1
ATOM 777 C C . ARG A 1 98 ? -8.181 -1.522 -3.235 1.00 94.75 98 ARG A C 1
ATOM 779 O O . ARG A 1 98 ? -8.940 -0.688 -2.759 1.00 94.75 98 ARG A O 1
ATOM 786 N N . PHE A 1 99 ? -6.973 -1.220 -3.693 1.00 94.75 99 PHE A N 1
ATOM 787 C CA . PHE A 1 99 ? -6.453 0.142 -3.726 1.00 94.75 99 PHE A CA 1
ATOM 788 C C . PHE A 1 99 ? -5.446 0.324 -4.858 1.00 94.75 99 PHE A C 1
ATOM 790 O O . PHE A 1 99 ? -4.967 -0.648 -5.443 1.00 94.75 99 PHE A O 1
ATOM 797 N N . LYS A 1 100 ? -5.157 1.585 -5.186 1.00 92.75 100 LYS A N 1
ATOM 798 C CA . LYS A 1 100 ? -4.174 1.959 -6.206 1.00 92.75 100 LYS A CA 1
ATOM 799 C C . LYS A 1 100 ? -2.839 2.280 -5.548 1.00 92.75 100 LYS A C 1
ATOM 801 O O . LYS A 1 100 ? -2.804 2.905 -4.491 1.00 92.75 100 LYS A O 1
ATOM 806 N N . VAL A 1 101 ? -1.757 1.881 -6.206 1.00 92.25 101 VAL A N 1
ATOM 807 C CA . VAL A 1 101 ? -0.383 2.197 -5.808 1.00 92.25 101 VAL A CA 1
ATOM 808 C C . VAL A 1 101 ? 0.284 2.923 -6.961 1.00 92.25 101 VAL A C 1
ATOM 810 O O . VAL A 1 101 ? 0.302 2.418 -8.082 1.00 92.25 101 VAL A O 1
ATOM 813 N N . SER A 1 102 ? 0.828 4.101 -6.680 1.00 91.69 102 SER A N 1
ATOM 814 C CA . SER A 1 102 ? 1.635 4.862 -7.626 1.00 91.69 102 SER A CA 1
ATOM 815 C C . SER A 1 102 ? 3.104 4.685 -7.259 1.00 91.69 102 SER A C 1
ATOM 817 O O . SER A 1 102 ? 3.528 5.064 -6.169 1.00 91.69 102 SER A O 1
ATOM 819 N N . VAL A 1 103 ? 3.886 4.116 -8.173 1.00 89.81 103 VAL A N 1
ATOM 820 C CA . VAL A 1 103 ? 5.336 3.964 -8.015 1.00 89.81 103 VAL A CA 1
ATOM 821 C C . VAL A 1 103 ? 6.028 5.044 -8.847 1.00 89.81 103 VAL A C 1
ATOM 823 O O . VAL A 1 103 ? 5.892 5.020 -10.072 1.00 89.81 103 VAL A O 1
ATOM 826 N N . PRO A 1 104 ? 6.748 5.999 -8.231 1.00 86.00 104 PRO A N 1
ATOM 827 C CA . PRO A 1 104 ? 7.618 6.898 -8.974 1.00 86.00 104 PRO A CA 1
ATOM 828 C C . PRO A 1 104 ? 8.708 6.061 -9.644 1.00 86.00 104 PRO A C 1
ATOM 830 O O . PRO A 1 104 ? 9.400 5.305 -8.970 1.00 86.00 104 PRO A O 1
ATOM 833 N N . LEU A 1 105 ? 8.852 6.150 -10.967 1.00 82.25 105 LEU A N 1
ATOM 834 C CA . LEU A 1 105 ? 9.908 5.404 -11.657 1.00 82.25 105 LEU A CA 1
ATOM 835 C C . LEU A 1 105 ? 11.295 5.913 -11.252 1.00 82.25 105 LEU A C 1
ATOM 837 O O . LEU A 1 105 ? 12.214 5.119 -11.153 1.00 82.25 105 LEU A O 1
ATOM 841 N N . ASP A 1 106 ? 11.419 7.198 -10.924 1.00 78.69 106 ASP A N 1
ATOM 842 C CA . ASP A 1 106 ? 12.631 7.813 -10.380 1.00 78.69 106 ASP A CA 1
ATOM 843 C C . ASP A 1 106 ? 13.025 7.295 -8.984 1.00 78.69 106 ASP A C 1
ATOM 845 O O . ASP A 1 106 ? 14.156 7.514 -8.562 1.00 78.69 106 ASP A O 1
ATOM 849 N N . ASP A 1 107 ? 12.135 6.585 -8.275 1.00 81.06 107 ASP A N 1
ATOM 850 C CA . ASP A 1 107 ? 12.490 5.863 -7.040 1.00 81.06 107 ASP A CA 1
ATOM 851 C C . ASP A 1 107 ? 13.223 4.542 -7.313 1.00 81.06 107 ASP A C 1
ATOM 853 O O . ASP A 1 107 ? 13.757 3.943 -6.380 1.00 81.06 107 ASP A O 1
ATOM 857 N N . LEU A 1 108 ? 13.196 4.055 -8.557 1.00 84.31 108 LEU A N 1
ATOM 858 C CA . LEU A 1 108 ? 13.951 2.888 -8.990 1.00 84.31 108 LEU A CA 1
ATOM 859 C C . LEU A 1 108 ? 15.246 3.388 -9.634 1.00 84.31 108 LEU A C 1
ATOM 861 O O . LEU A 1 108 ? 15.220 4.031 -10.682 1.00 84.31 108 LEU A O 1
ATOM 865 N N . LEU A 1 109 ? 16.381 3.065 -9.026 1.00 80.75 109 LEU A N 1
ATOM 866 C CA . LEU A 1 109 ? 17.732 3.491 -9.385 1.00 80.75 109 LEU A CA 1
ATOM 867 C C . LEU A 1 109 ? 18.026 3.303 -10.870 1.00 80.75 109 LEU A C 1
ATOM 869 O O . LEU A 1 109 ? 18.561 4.201 -11.509 1.00 80.75 109 LEU A O 1
ATOM 873 N N . ILE A 1 110 ? 17.632 2.166 -11.452 1.00 79.12 110 ILE A N 1
ATOM 874 C CA . ILE A 1 110 ? 17.867 1.934 -12.88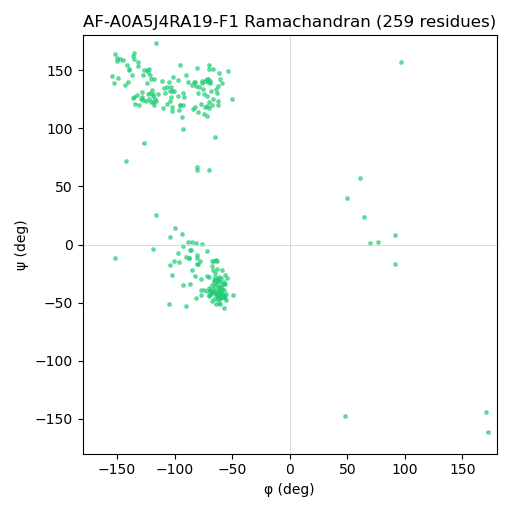0 1.00 79.12 110 ILE A CA 1
ATOM 875 C C . ILE A 1 110 ? 17.172 2.985 -13.750 1.00 79.12 110 ILE A C 1
ATOM 877 O O . ILE A 1 110 ? 17.688 3.311 -14.806 1.00 79.12 110 ILE A O 1
ATOM 881 N N . PHE A 1 111 ? 16.031 3.528 -13.318 1.00 79.88 111 PHE A N 1
ATOM 882 C CA . PHE A 1 111 ? 15.247 4.522 -14.048 1.00 79.88 111 PHE A CA 1
ATOM 883 C C . PHE A 1 111 ? 15.527 5.962 -13.616 1.00 79.88 111 PHE A C 1
ATOM 885 O O . PHE A 1 111 ? 15.071 6.878 -14.302 1.00 79.88 111 PHE A O 1
ATOM 892 N N . SER A 1 112 ? 16.308 6.200 -12.557 1.00 75.69 112 SER A N 1
ATOM 893 C CA . SER A 1 112 ? 16.673 7.566 -12.162 1.00 75.69 112 SER A CA 1
ATOM 894 C C . SER A 1 112 ? 17.480 8.275 -13.253 1.00 75.69 112 SER A C 1
ATOM 896 O O . SER A 1 112 ? 17.350 9.478 -13.420 1.00 75.69 112 SER A O 1
ATOM 898 N N . ALA A 1 113 ? 18.266 7.531 -14.039 1.00 68.19 113 ALA A N 1
ATOM 899 C CA . ALA A 1 113 ? 18.996 8.057 -15.196 1.00 68.19 113 ALA A CA 1
ATOM 900 C C . ALA A 1 113 ? 18.124 8.212 -16.462 1.00 68.19 113 ALA A C 1
ATOM 902 O O . ALA A 1 113 ? 18.547 8.830 -17.437 1.00 68.19 113 ALA A O 1
ATOM 903 N N . PHE A 1 114 ? 16.905 7.658 -16.471 1.00 68.38 114 PHE A N 1
ATOM 904 C CA . PHE A 1 114 ? 16.015 7.678 -17.639 1.00 68.38 114 PHE A CA 1
ATOM 905 C C . PHE A 1 114 ? 15.088 8.895 -17.677 1.00 68.38 114 PHE A C 1
ATOM 907 O O . PHE A 1 114 ? 14.466 9.145 -18.708 1.00 68.38 114 PHE A O 1
ATOM 914 N N . THR A 1 115 ? 15.002 9.680 -16.600 1.00 64.00 115 THR A N 1
ATOM 915 C CA . THR A 1 115 ? 14.171 10.896 -16.568 1.00 64.00 115 THR A CA 1
ATOM 916 C C . THR A 1 115 ? 14.590 11.915 -17.624 1.00 64.00 115 THR A C 1
ATOM 918 O O . THR A 1 115 ? 13.729 12.541 -18.237 1.00 64.00 115 THR A O 1
ATOM 921 N N . ASP A 1 116 ? 15.896 12.019 -17.876 1.00 62.75 116 ASP A N 1
ATOM 922 C CA . ASP A 1 116 ? 16.491 12.929 -18.862 1.00 62.75 116 ASP A CA 1
ATOM 923 C C . ASP A 1 116 ? 16.940 12.204 -20.136 1.00 62.75 116 ASP A C 1
ATOM 925 O O . ASP A 1 116 ? 17.566 12.790 -21.021 1.00 62.75 116 ASP A O 1
ATOM 929 N N . TYR A 1 117 ? 16.638 10.910 -20.261 1.00 62.62 117 TYR A N 1
ATOM 930 C CA . TYR A 1 117 ? 17.012 10.154 -21.443 1.00 62.62 117 TYR A CA 1
ATOM 931 C C . TYR A 1 117 ? 15.907 10.260 -22.502 1.00 62.62 117 TYR A C 1
ATOM 933 O O . TYR A 1 117 ? 14.717 10.212 -22.180 1.00 62.62 117 TYR A O 1
ATOM 941 N N . PRO A 1 118 ? 16.239 10.401 -23.796 1.00 59.41 118 PRO A N 1
ATOM 942 C CA . PRO A 1 118 ? 15.235 10.404 -24.852 1.00 59.41 118 PRO A CA 1
ATOM 943 C C . PRO A 1 118 ? 14.530 9.036 -24.935 1.00 59.41 118 PRO A C 1
ATOM 945 O O . PRO A 1 118 ? 14.947 8.124 -25.642 1.00 59.41 118 PRO A O 1
ATOM 948 N N . ASN A 1 119 ? 13.409 8.900 -24.224 1.00 57.53 119 ASN A N 1
ATOM 949 C CA . ASN A 1 119 ? 12.635 7.655 -24.109 1.00 57.53 119 ASN A CA 1
ATOM 950 C C . ASN A 1 119 ? 12.190 7.085 -25.465 1.00 57.53 119 ASN A C 1
ATOM 952 O O . ASN A 1 119 ? 12.075 5.874 -25.637 1.00 57.53 119 ASN A O 1
ATOM 956 N N . GLY A 1 120 ? 12.048 7.947 -26.474 1.00 57.34 120 GLY A N 1
ATOM 957 C CA . GLY A 1 120 ? 11.781 7.550 -27.853 1.00 57.34 120 GLY A CA 1
ATOM 958 C C . GLY A 1 120 ? 12.877 6.714 -28.534 1.00 57.34 120 GLY A C 1
ATOM 959 O O . GLY A 1 120 ? 12.604 6.119 -29.578 1.00 57.34 120 GLY A O 1
ATOM 960 N N . MET A 1 121 ? 14.093 6.637 -27.970 1.00 57.22 121 MET A N 1
ATOM 961 C CA . MET A 1 121 ? 15.212 5.868 -28.541 1.00 57.22 121 MET A CA 1
ATOM 962 C C . MET A 1 121 ? 15.155 4.370 -28.209 1.00 57.22 121 MET A C 1
ATOM 964 O O . MET A 1 121 ? 15.657 3.556 -28.982 1.00 57.22 121 MET A O 1
ATOM 968 N N . PHE A 1 122 ? 14.531 3.995 -27.089 1.00 59.06 122 PHE A N 1
ATOM 969 C CA . PHE A 1 122 ? 14.577 2.634 -26.543 1.00 59.06 122 PHE A CA 1
ATOM 970 C C . PHE A 1 122 ? 13.436 1.722 -26.983 1.00 59.06 122 PHE A C 1
ATOM 972 O O . PHE A 1 122 ? 13.404 0.559 -26.586 1.00 59.06 122 PHE A O 1
ATOM 979 N N . GLY A 1 123 ? 12.489 2.207 -27.788 1.00 64.75 123 GLY A N 1
ATOM 980 C CA . GLY A 1 123 ? 11.231 1.478 -27.962 1.00 64.75 123 GLY A CA 1
ATOM 981 C C . GLY A 1 123 ? 10.651 1.056 -26.603 1.00 64.75 123 GLY A C 1
ATOM 982 O O . GLY A 1 123 ? 10.864 1.727 -25.595 1.00 64.75 123 GLY A O 1
ATOM 983 N N . ASP A 1 124 ? 9.968 -0.083 -26.560 1.00 72.25 124 ASP A N 1
ATOM 984 C CA . ASP A 1 124 ? 9.326 -0.525 -25.324 1.00 72.25 124 ASP A CA 1
ATOM 985 C C . ASP A 1 124 ? 10.323 -1.225 -24.386 1.00 72.25 124 ASP A C 1
ATOM 987 O O . ASP A 1 124 ? 10.881 -2.284 -24.706 1.00 72.25 124 ASP A O 1
ATOM 991 N N . LEU A 1 125 ? 10.510 -0.653 -23.195 1.00 78.38 125 LEU A N 1
ATOM 992 C CA . LEU A 1 125 ? 11.126 -1.332 -22.058 1.00 78.38 125 LEU A CA 1
ATOM 993 C C . LEU A 1 125 ? 10.077 -2.183 -21.344 1.00 78.38 125 LEU A C 1
ATOM 995 O O . LEU A 1 125 ? 8.938 -1.762 -21.145 1.00 78.38 125 LEU A O 1
ATOM 999 N N . LYS A 1 126 ? 10.467 -3.385 -20.920 1.00 84.12 126 LYS A N 1
ATOM 1000 C CA . LYS A 1 126 ? 9.622 -4.254 -20.096 1.00 84.12 126 LYS A CA 1
ATOM 1001 C C . LYS A 1 126 ? 10.290 -4.472 -18.753 1.00 84.12 126 LYS A C 1
ATOM 1003 O O . LYS A 1 126 ? 11.417 -4.952 -18.701 1.00 84.12 126 LYS A O 1
ATOM 1008 N N . ILE A 1 127 ? 9.581 -4.169 -17.675 1.00 87.56 127 ILE A N 1
ATOM 1009 C CA . ILE A 1 127 ? 9.995 -4.528 -16.320 1.00 87.56 127 ILE A CA 1
ATOM 1010 C C . ILE A 1 127 ? 9.288 -5.811 -15.893 1.00 87.56 127 ILE A C 1
ATOM 1012 O O . ILE A 1 127 ? 8.065 -5.922 -15.967 1.00 87.56 127 ILE A O 1
ATOM 1016 N N . LYS A 1 128 ? 10.065 -6.787 -15.430 1.00 91.12 128 LYS A N 1
ATOM 1017 C CA . LYS A 1 128 ? 9.551 -7.925 -14.667 1.00 91.12 128 LYS A CA 1
ATOM 1018 C C . LYS A 1 128 ? 9.880 -7.667 -13.210 1.00 91.12 128 LYS A C 1
ATOM 1020 O O . LYS A 1 128 ? 11.042 -7.428 -12.905 1.00 91.12 128 LYS A O 1
ATOM 1025 N N . PHE A 1 129 ? 8.891 -7.729 -12.329 1.00 92.56 129 PHE A N 1
ATOM 1026 C CA . PHE A 1 129 ? 9.098 -7.491 -10.906 1.00 92.56 129 PHE A CA 1
ATOM 1027 C C . PHE A 1 129 ? 8.393 -8.530 -10.038 1.00 92.56 129 PHE A C 1
ATOM 1029 O O . PHE A 1 129 ? 7.452 -9.194 -10.478 1.00 92.56 129 PHE A O 1
ATOM 1036 N N . LYS A 1 130 ? 8.856 -8.659 -8.794 1.00 93.62 130 LYS A N 1
ATOM 1037 C CA . LYS A 1 130 ? 8.181 -9.412 -7.731 1.00 93.62 130 LYS A CA 1
ATOM 1038 C C . LYS A 1 130 ? 7.651 -8.455 -6.673 1.00 93.62 130 LYS A C 1
ATOM 1040 O O . LYS A 1 130 ? 8.329 -7.496 -6.308 1.00 93.62 130 LYS A O 1
ATOM 1045 N N . ILE A 1 131 ? 6.455 -8.745 -6.167 1.00 92.81 131 ILE A N 1
ATOM 1046 C CA . ILE A 1 131 ? 5.833 -7.978 -5.086 1.00 92.81 131 ILE A CA 1
ATOM 1047 C C . ILE A 1 131 ? 6.535 -8.284 -3.756 1.00 92.81 131 ILE A C 1
ATOM 1049 O O . ILE A 1 131 ? 6.869 -9.438 -3.488 1.00 92.81 131 ILE A O 1
ATOM 1053 N N . ASN A 1 132 ? 6.723 -7.268 -2.913 1.00 93.88 132 ASN A N 1
ATOM 1054 C CA . ASN A 1 132 ? 7.178 -7.419 -1.535 1.00 93.88 132 ASN A CA 1
ATOM 1055 C C . ASN A 1 132 ? 5.981 -7.525 -0.565 1.00 93.88 132 ASN A C 1
ATOM 1057 O O . ASN A 1 132 ? 5.429 -6.495 -0.172 1.00 93.88 132 ASN A O 1
ATOM 1061 N N . PRO A 1 133 ? 5.579 -8.727 -0.115 1.00 91.62 133 PRO A N 1
ATOM 1062 C CA . PRO A 1 133 ? 4.486 -8.861 0.849 1.00 91.62 133 PRO A CA 1
ATOM 1063 C C . PRO A 1 133 ? 4.825 -8.279 2.230 1.00 91.62 133 PRO A C 1
ATOM 1065 O O . PRO A 1 133 ? 3.922 -7.896 2.968 1.00 91.62 133 PRO A O 1
ATOM 1068 N N . ASN A 1 134 ? 6.111 -8.149 2.568 1.00 92.12 134 ASN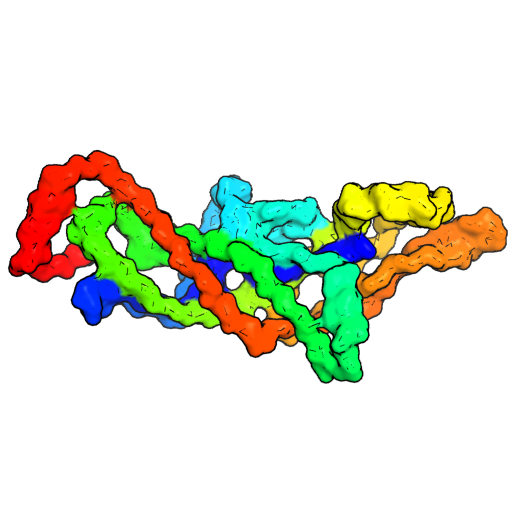 A N 1
ATOM 1069 C CA . ASN A 1 134 ? 6.557 -7.630 3.863 1.00 92.12 134 ASN A CA 1
ATOM 1070 C C . ASN A 1 134 ? 6.524 -6.095 3.938 1.00 92.12 134 ASN A C 1
ATOM 1072 O O . ASN A 1 134 ? 6.712 -5.530 5.010 1.00 92.12 134 ASN A O 1
ATOM 1076 N N . ALA A 1 135 ? 6.290 -5.406 2.818 1.00 94.12 135 ALA A N 1
ATOM 1077 C CA . ALA A 1 135 ? 6.220 -3.946 2.786 1.00 94.12 135 ALA A CA 1
ATOM 1078 C C . ALA A 1 135 ? 4.875 -3.385 3.276 1.00 94.12 135 ALA A C 1
ATOM 1080 O O . ALA A 1 135 ? 4.772 -2.189 3.563 1.00 94.12 135 ALA A O 1
ATOM 1081 N N . PHE A 1 136 ? 3.838 -4.223 3.340 1.00 96.12 136 PHE A N 1
ATOM 1082 C CA . PHE A 1 136 ? 2.490 -3.787 3.678 1.00 96.12 136 PHE A CA 1
ATOM 1083 C C . PHE A 1 136 ? 2.341 -3.523 5.173 1.00 96.12 136 PHE A C 1
ATOM 1085 O O . PHE A 1 136 ? 2.810 -4.282 6.026 1.00 96.12 136 PHE A O 1
ATOM 1092 N N . VAL A 1 137 ? 1.636 -2.441 5.481 1.00 96.25 137 VAL A N 1
ATOM 1093 C CA . VAL A 1 137 ? 1.419 -1.957 6.839 1.00 96.25 137 VAL A CA 1
ATOM 1094 C C . VAL A 1 137 ? -0.027 -1.542 7.057 1.00 96.25 137 VAL A C 1
ATOM 1096 O O . VAL A 1 137 ? -0.767 -1.259 6.111 1.00 96.25 137 VAL A O 1
ATOM 1099 N N . TYR A 1 138 ? -0.401 -1.448 8.325 1.00 95.56 138 TYR A N 1
ATOM 1100 C CA . TYR A 1 138 ? -1.655 -0.873 8.775 1.00 95.56 138 TYR A CA 1
ATOM 1101 C C . TYR A 1 138 ? -1.435 0.124 9.914 1.00 95.56 138 TYR A C 1
ATOM 1103 O O . TYR A 1 138 ? -0.413 0.095 10.603 1.00 95.56 138 TYR A O 1
ATOM 1111 N N . ALA A 1 139 ? -2.385 1.038 10.085 1.00 93.94 139 ALA A N 1
ATOM 1112 C CA . ALA A 1 139 ? -2.409 1.992 11.190 1.00 93.94 139 ALA A CA 1
ATOM 1113 C C . ALA A 1 139 ? -3.843 2.436 11.483 1.00 93.94 139 ALA A C 1
ATOM 1115 O O . ALA A 1 139 ? -4.651 2.592 10.568 1.00 93.94 139 ALA A O 1
ATOM 1116 N N . GLN A 1 140 ? -4.157 2.676 12.753 1.00 90.69 140 GLN A N 1
ATOM 1117 C CA . GLN A 1 140 ? -5.446 3.237 13.141 1.00 90.69 140 GLN A CA 1
ATOM 1118 C C . GLN A 1 140 ? -5.449 4.754 12.911 1.00 90.69 140 GLN A C 1
ATOM 1120 O O . GLN A 1 140 ? -4.521 5.461 13.308 1.00 90.69 140 GLN A O 1
ATOM 1125 N N . VAL A 1 141 ? -6.487 5.259 12.247 1.00 91.00 141 VAL A N 1
ATOM 1126 C CA . VAL A 1 141 ? -6.710 6.704 12.099 1.00 91.00 141 VAL A CA 1
ATOM 1127 C C . VAL A 1 141 ? -7.116 7.272 13.453 1.00 91.00 141 VAL A C 1
ATOM 1129 O O . VAL A 1 141 ? -7.749 6.580 14.252 1.00 91.00 141 VAL A O 1
ATOM 1132 N N . ASN A 1 142 ? -6.796 8.542 13.710 1.00 86.94 142 ASN A N 1
ATOM 1133 C CA . ASN A 1 142 ? -7.215 9.208 14.935 1.00 86.94 142 ASN A CA 1
ATOM 1134 C C . ASN A 1 142 ? -8.727 9.004 15.161 1.00 86.94 142 ASN A C 1
ATOM 1136 O O . ASN A 1 142 ? -9.515 9.329 14.266 1.00 86.94 142 ASN A O 1
ATOM 1140 N N . PRO A 1 143 ? -9.161 8.478 16.316 1.00 82.25 143 PRO A N 1
ATOM 1141 C CA . PRO A 1 143 ? -10.573 8.177 16.535 1.00 82.25 143 PRO A CA 1
ATOM 1142 C C . PRO A 1 143 ? -11.491 9.406 16.494 1.00 82.25 143 PRO A C 1
ATOM 1144 O O . PRO A 1 143 ? -12.619 9.279 16.028 1.00 82.25 143 PRO A O 1
ATOM 1147 N N . ILE A 1 144 ? -11.009 10.603 16.863 1.00 81.06 144 ILE A N 1
ATOM 1148 C CA . ILE A 1 144 ? -11.746 11.868 16.663 1.00 81.06 144 ILE A CA 1
ATOM 1149 C C . ILE A 1 144 ? -12.001 12.098 15.179 1.00 81.06 144 ILE A C 1
ATOM 1151 O O . ILE A 1 144 ? -13.130 12.358 14.764 1.00 81.06 144 ILE A O 1
ATOM 1155 N N . VAL A 1 145 ? -10.946 12.001 14.369 1.00 86.75 145 VAL A N 1
ATOM 1156 C CA . VAL A 1 145 ? -11.044 12.209 12.919 1.00 86.75 145 VAL A CA 1
ATOM 1157 C C . VAL A 1 145 ? -11.938 11.138 12.298 1.00 86.75 145 VAL A C 1
ATOM 1159 O O . VAL A 1 145 ? -12.794 11.451 11.473 1.00 86.75 145 VAL A O 1
ATOM 1162 N N . SER A 1 146 ? -11.787 9.892 12.738 1.00 86.62 146 SER A N 1
ATOM 1163 C CA . SER A 1 146 ? -12.585 8.753 12.289 1.00 86.62 146 SER A CA 1
ATOM 1164 C C . SER A 1 146 ? -14.069 8.950 12.595 1.00 86.62 146 SER A C 1
ATOM 1166 O O . SER A 1 146 ? -14.907 8.759 11.714 1.00 86.62 146 SER A O 1
ATOM 1168 N N . LEU A 1 147 ? -14.406 9.412 13.802 1.00 81.00 147 LEU A N 1
ATOM 1169 C CA . LEU A 1 147 ? -15.788 9.679 14.192 1.00 81.00 147 LEU A CA 1
ATOM 1170 C C . LEU A 1 147 ? -16.375 10.875 13.438 1.00 81.00 147 LEU A C 1
ATOM 1172 O O . LEU A 1 147 ? -17.506 10.797 12.966 1.00 81.00 147 LEU A O 1
ATOM 1176 N N . ALA A 1 148 ? -15.608 11.953 13.261 1.00 82.31 148 ALA A N 1
ATOM 1177 C CA . ALA A 1 148 ? -16.040 13.098 12.460 1.00 82.31 148 ALA A CA 1
ATOM 1178 C C . ALA A 1 148 ? -16.332 12.691 11.003 1.00 82.31 148 ALA A C 1
ATOM 1180 O O . ALA A 1 148 ? -17.331 13.118 10.414 1.00 82.31 148 ALA A O 1
ATOM 1181 N N . LYS A 1 149 ? -15.499 11.813 10.427 1.00 85.75 149 LYS A N 1
ATOM 1182 C CA . LYS A 1 149 ? -15.722 11.238 9.093 1.00 85.75 149 LYS A CA 1
ATOM 1183 C C . LYS A 1 149 ? -16.962 10.355 9.064 1.00 85.75 149 LYS A C 1
ATOM 1185 O O . LYS A 1 149 ? -17.800 10.547 8.190 1.00 85.75 149 LYS A O 1
ATOM 1190 N N . TYR A 1 150 ? -17.125 9.471 10.045 1.00 81.19 150 TYR A N 1
ATOM 1191 C CA . TYR A 1 150 ? -18.318 8.640 10.186 1.00 81.19 150 TYR A CA 1
ATOM 1192 C C . TYR A 1 150 ? -19.598 9.483 10.262 1.00 81.19 150 TYR A C 1
ATOM 1194 O O . TYR A 1 150 ? -20.549 9.200 9.539 1.00 81.19 150 TYR A O 1
ATOM 1202 N N . TYR A 1 151 ? -19.604 10.552 11.065 1.00 76.75 151 TYR A N 1
ATOM 1203 C CA . TYR A 1 151 ? -20.733 11.477 11.165 1.00 76.75 151 TYR A CA 1
ATOM 1204 C C . TYR A 1 151 ? -21.045 12.139 9.824 1.00 76.75 151 TYR A C 1
ATOM 1206 O O . TYR A 1 151 ? -22.195 12.190 9.404 1.00 76.75 151 TYR A O 1
ATOM 1214 N N . THR A 1 152 ? -20.011 12.608 9.124 1.00 81.19 152 THR A N 1
ATOM 1215 C CA . THR A 1 152 ? -20.172 13.236 7.807 1.00 81.19 152 THR A CA 1
ATOM 1216 C C . THR A 1 152 ? -20.753 12.256 6.785 1.00 81.19 152 THR A C 1
ATOM 1218 O O . THR A 1 152 ? -21.604 12.644 5.993 1.00 81.19 152 THR A O 1
ATOM 1221 N N . MET A 1 153 ? -20.319 10.992 6.808 1.00 81.38 153 MET A N 1
ATOM 1222 C CA . MET A 1 153 ? -20.750 9.965 5.852 1.00 81.38 153 MET A CA 1
ATOM 1223 C C . MET A 1 153 ? -22.148 9.408 6.155 1.00 81.38 153 MET A C 1
ATOM 1225 O O . MET A 1 153 ? -22.847 9.021 5.229 1.00 81.38 153 MET A O 1
ATOM 1229 N N . ASN A 1 154 ? -22.566 9.390 7.425 1.00 79.06 154 ASN A N 1
ATOM 1230 C CA . ASN A 1 154 ? -23.831 8.791 7.874 1.00 79.06 154 ASN A CA 1
ATOM 1231 C C . ASN A 1 154 ? -24.789 9.837 8.462 1.00 79.06 154 ASN A C 1
ATOM 1233 O O . ASN A 1 154 ? -25.609 9.518 9.321 1.00 79.06 154 ASN A O 1
ATOM 1237 N N . LYS A 1 155 ? -24.663 11.105 8.052 1.00 78.69 155 LYS A N 1
ATOM 1238 C CA . LYS A 1 155 ? -25.386 12.226 8.667 1.00 78.69 155 LYS A CA 1
ATOM 1239 C C . LYS A 1 155 ? -26.900 12.004 8.672 1.00 78.69 155 LYS A C 1
ATOM 1241 O O . LYS A 1 155 ? -27.523 12.157 9.716 1.00 78.69 155 LYS A O 1
ATOM 1246 N N . ASP A 1 156 ? -27.475 11.607 7.544 1.00 79.50 156 ASP A N 1
ATOM 1247 C CA . ASP A 1 156 ? -28.929 11.453 7.399 1.00 79.50 156 ASP A CA 1
ATOM 1248 C C . ASP A 1 156 ? -29.470 10.259 8.210 1.00 79.50 156 ASP A C 1
ATOM 1250 O O . ASP A 1 156 ? -30.510 10.348 8.868 1.00 79.50 156 ASP A O 1
ATOM 1254 N N . GLU A 1 157 ? -28.711 9.162 8.262 1.00 79.06 157 GLU A N 1
ATOM 1255 C CA . GLU A 1 157 ? -29.014 8.000 9.105 1.00 79.06 157 GLU A CA 1
ATOM 1256 C C . GLU A 1 157 ? -28.921 8.362 10.598 1.00 79.06 157 GLU A C 1
ATOM 1258 O O . GLU A 1 157 ? -29.788 8.018 11.400 1.00 79.06 157 GLU A O 1
ATOM 1263 N N . LEU A 1 158 ? -27.914 9.145 10.987 1.00 74.56 158 LEU A N 1
ATOM 1264 C CA . LEU A 1 158 ? -27.753 9.591 12.369 1.00 74.56 158 LEU A CA 1
ATOM 1265 C C . LEU A 1 158 ? -28.853 10.560 12.800 1.00 74.56 158 LEU A C 1
ATOM 1267 O O . LEU A 1 158 ? -29.369 10.420 13.909 1.00 74.56 158 LEU A O 1
ATOM 1271 N N . LEU A 1 159 ? -29.249 11.494 11.931 1.00 73.44 159 LEU A N 1
ATOM 1272 C CA . LEU A 1 159 ? -30.344 12.432 12.193 1.00 73.44 159 LEU A CA 1
ATOM 1273 C C . LEU A 1 159 ? -31.690 11.716 12.376 1.00 73.44 159 LEU A C 1
ATOM 1275 O O . LEU A 1 159 ? -32.505 12.164 13.180 1.00 73.44 159 LEU A O 1
ATOM 1279 N N . SER A 1 160 ? -31.904 10.585 11.700 1.00 76.19 160 SER A N 1
ATOM 1280 C CA . SER A 1 160 ? -33.102 9.753 11.892 1.00 76.19 160 SER A CA 1
ATOM 1281 C C . SER A 1 160 ? -33.032 8.835 13.124 1.00 76.19 160 SER A C 1
ATOM 1283 O O . SER A 1 160 ? -34.065 8.393 13.618 1.00 76.19 160 SER A O 1
ATOM 1285 N N . SER A 1 161 ? -31.838 8.600 13.684 1.00 69.69 161 SER A N 1
ATOM 1286 C CA . SER A 1 161 ? -31.610 7.668 14.802 1.00 69.69 161 SER A CA 1
ATOM 1287 C C . SER A 1 161 ? -31.848 8.227 16.222 1.00 69.69 161 SER A C 1
ATOM 1289 O O . SER A 1 161 ? -31.664 7.499 17.201 1.00 69.69 161 SER A O 1
ATOM 1291 N N . GLY A 1 162 ? -32.286 9.487 16.347 1.00 69.81 162 GLY A N 1
ATOM 1292 C CA . GLY A 1 162 ? -32.720 10.118 17.605 1.00 69.81 162 GLY A CA 1
ATOM 1293 C C . GLY A 1 162 ? -31.664 10.972 18.333 1.00 69.81 162 GLY A C 1
ATOM 1294 O O . GLY A 1 162 ? -30.457 10.792 18.177 1.00 69.81 162 GLY A O 1
ATOM 1295 N N . GLN A 1 163 ? -32.125 11.911 19.175 1.00 68.31 163 GLN A N 1
ATOM 1296 C CA . GLN A 1 163 ? -31.289 12.924 19.855 1.00 68.31 163 GLN A CA 1
ATOM 1297 C C . GLN A 1 163 ? -30.226 12.343 20.806 1.00 68.31 163 GLN A C 1
ATOM 1299 O O . GLN A 1 163 ? -29.165 12.941 20.981 1.00 68.31 163 GLN A O 1
ATOM 1304 N N . GLN A 1 164 ? -30.468 11.165 21.390 1.00 68.44 164 GLN A N 1
ATOM 1305 C CA . GLN A 1 164 ? -29.561 10.559 22.369 1.00 68.44 164 GLN A CA 1
ATOM 1306 C C . GLN A 1 164 ? -28.206 10.156 21.761 1.00 68.44 164 GLN A C 1
ATOM 1308 O O . GLN A 1 164 ? -27.169 10.384 22.380 1.00 68.44 164 GLN A O 1
ATOM 1313 N N . LYS A 1 165 ? -28.195 9.615 20.532 1.00 68.38 165 LYS A N 1
ATOM 1314 C CA . LYS A 1 165 ? -26.953 9.259 19.821 1.00 68.38 165 LYS A CA 1
ATOM 1315 C C . LYS A 1 165 ? -26.112 10.493 19.491 1.00 68.38 165 LYS A C 1
ATOM 1317 O O . LYS A 1 165 ? -24.890 10.429 19.554 1.00 68.38 165 LYS A O 1
ATOM 1322 N N . LEU A 1 166 ? -26.759 11.617 19.177 1.00 69.38 166 LEU A N 1
ATOM 1323 C CA . LEU A 1 166 ? -26.079 12.890 18.921 1.00 69.38 166 LEU A CA 1
ATOM 1324 C C . LEU A 1 166 ? -25.438 13.452 20.197 1.00 69.38 166 LEU A C 1
ATOM 1326 O O . LEU A 1 166 ? -24.287 13.875 20.155 1.00 69.38 166 LEU A O 1
ATOM 1330 N N . MET A 1 167 ? -26.135 13.384 21.337 1.00 71.50 167 MET A N 1
ATOM 1331 C CA . MET A 1 167 ? -25.576 13.782 22.636 1.00 71.50 167 MET A CA 1
ATOM 1332 C C . MET A 1 167 ? -24.359 12.942 23.035 1.00 71.50 167 MET A C 1
ATOM 1334 O O . MET A 1 167 ? -23.371 13.494 23.513 1.00 71.50 167 MET A O 1
ATOM 1338 N N . ASP A 1 168 ? -24.404 11.625 22.817 1.00 69.75 168 ASP A N 1
ATOM 1339 C CA . ASP A 1 168 ? -23.282 10.734 23.136 1.00 69.75 168 ASP A CA 1
ATOM 1340 C C . ASP A 1 168 ? -22.049 11.027 22.243 1.00 69.75 168 ASP A C 1
ATOM 1342 O O . ASP A 1 168 ? -20.911 10.951 22.710 1.00 69.75 168 ASP A O 1
ATOM 1346 N N . ILE A 1 169 ? -22.259 11.442 20.984 1.00 69.69 169 ILE A N 1
ATOM 1347 C CA . ILE A 1 169 ? -21.196 11.896 20.064 1.00 69.69 169 ILE A CA 1
ATOM 1348 C C . ILE A 1 169 ? -20.617 13.255 20.492 1.00 69.69 169 ILE A C 1
ATOM 1350 O O . ILE A 1 169 ? -19.399 13.429 20.509 1.00 69.69 169 ILE A O 1
ATOM 1354 N N . ASP A 1 170 ? -21.455 14.220 20.867 1.00 72.25 170 ASP A N 1
ATOM 1355 C CA . ASP A 1 170 ? -20.987 15.525 21.356 1.00 72.25 170 ASP A CA 1
ATOM 1356 C C . ASP A 1 170 ? -20.168 15.384 22.645 1.00 72.25 170 ASP A C 1
ATOM 1358 O O . ASP A 1 170 ? -19.140 16.047 22.825 1.00 72.25 170 ASP A O 1
ATOM 1362 N N . LEU A 1 171 ? -20.588 14.478 23.531 1.00 70.25 171 LEU A N 1
ATOM 1363 C CA . LEU A 1 171 ? -19.848 14.118 24.736 1.00 70.25 171 LEU A CA 1
ATOM 1364 C C . LEU A 1 171 ? -18.473 13.521 24.393 1.00 70.25 171 LEU A C 1
ATOM 1366 O O . LEU A 1 171 ? -17.486 13.810 25.071 1.00 70.25 171 LEU A O 1
ATOM 1370 N N . PHE A 1 172 ? -18.383 12.746 23.308 1.00 71.25 172 PHE A N 1
ATOM 1371 C CA . PHE A 1 172 ? -17.129 12.173 22.823 1.00 71.25 172 PHE A CA 1
ATOM 1372 C C . PHE A 1 172 ? -16.102 13.222 22.432 1.00 71.25 172 PHE A C 1
ATOM 1374 O O . PHE A 1 172 ? -14.973 13.176 22.923 1.00 71.25 172 PHE A O 1
ATOM 1381 N N . PHE A 1 173 ? -16.481 14.206 21.618 1.00 70.31 173 PHE A N 1
ATOM 1382 C CA . PHE A 1 173 ? -15.549 15.265 21.224 1.00 70.31 173 PHE A CA 1
ATOM 1383 C C . PHE A 1 173 ? -15.051 16.087 22.422 1.00 70.31 173 PHE A C 1
ATOM 1385 O O . PHE A 1 173 ? -13.915 16.558 22.404 1.00 70.31 173 PHE A O 1
ATOM 1392 N N . ARG A 1 174 ? -15.871 16.229 23.473 1.00 71.06 174 ARG A N 1
ATOM 1393 C CA . ARG A 1 174 ? -15.515 16.959 24.702 1.00 71.06 174 ARG A CA 1
ATOM 1394 C C . ARG A 1 174 ? -14.585 16.168 25.626 1.00 71.06 174 ARG A C 1
ATOM 1396 O O . ARG A 1 174 ? -13.673 16.762 26.191 1.00 71.06 174 ARG A O 1
ATOM 1403 N N . ASN A 1 175 ? -14.794 14.856 25.760 1.00 67.31 175 ASN A N 1
ATOM 1404 C CA . ASN A 1 175 ? -14.098 14.024 26.751 1.00 67.31 175 ASN A CA 1
ATOM 1405 C C . ASN A 1 175 ? -12.859 13.287 26.207 1.00 67.31 175 ASN A C 1
ATOM 1407 O O . ASN A 1 175 ? -12.047 12.812 26.999 1.00 67.31 175 ASN A O 1
ATOM 1411 N N . TRP A 1 176 ? -12.677 13.193 24.883 1.00 66.81 176 TRP A N 1
ATOM 1412 C CA . TRP A 1 176 ? -11.568 12.441 24.268 1.00 66.81 176 TRP A CA 1
ATOM 1413 C C . TRP A 1 176 ? -10.165 12.931 24.672 1.00 66.81 176 TRP A C 1
ATOM 1415 O O . TRP A 1 176 ? -9.210 12.156 24.682 1.00 66.81 176 TRP A O 1
ATOM 1425 N N . SER A 1 177 ? -10.011 14.216 24.997 1.00 55.31 177 SER A N 1
ATOM 1426 C CA . SER A 1 177 ? -8.704 14.867 25.160 1.00 55.31 177 SER A CA 1
ATOM 1427 C C . SER A 1 177 ? -7.916 14.469 26.416 1.00 55.31 177 SER A C 1
ATOM 1429 O O . SER A 1 177 ? -6.778 14.912 26.558 1.00 55.31 177 SER A O 1
ATOM 1431 N N . LEU A 1 178 ? -8.475 13.663 27.326 1.00 50.72 178 LEU A N 1
ATOM 1432 C CA . LEU A 1 178 ? -7.987 13.628 28.709 1.00 50.72 178 LEU A CA 1
ATOM 1433 C C . LEU A 1 178 ? -7.119 12.424 29.111 1.00 50.72 178 LEU A C 1
ATOM 1435 O O . LEU A 1 178 ? -6.426 12.542 30.118 1.00 50.72 178 LEU A O 1
ATOM 1439 N N . THR A 1 179 ? -7.090 11.296 28.386 1.00 52.28 179 THR A N 1
ATOM 1440 C CA . THR A 1 179 ? -6.449 10.078 28.952 1.00 52.28 179 THR A CA 1
ATOM 1441 C C . THR A 1 179 ? -5.828 9.064 27.988 1.00 52.28 179 THR A C 1
ATOM 1443 O O . THR A 1 179 ? -5.122 8.172 28.456 1.00 52.28 179 THR A O 1
ATOM 1446 N N . PHE A 1 180 ? -6.043 9.137 26.671 1.00 59.38 180 PHE A N 1
ATOM 1447 C CA . PHE A 1 180 ? -5.742 7.980 25.817 1.00 59.38 180 PHE A CA 1
ATOM 1448 C C . PHE A 1 180 ? -4.355 8.022 25.150 1.00 59.38 180 PHE A C 1
ATOM 1450 O O . PHE A 1 180 ? -4.062 8.911 24.349 1.00 59.38 180 PHE A O 1
ATOM 1457 N N . GLN A 1 181 ? -3.519 7.020 25.440 1.00 56.12 181 GLN A N 1
ATOM 1458 C CA . GLN A 1 181 ? -2.248 6.761 24.758 1.00 56.12 181 GLN A CA 1
ATOM 1459 C C . GLN A 1 181 ? -2.418 5.569 23.809 1.00 56.12 181 GLN A C 1
ATOM 1461 O O . GLN A 1 181 ? -2.786 4.481 24.235 1.00 56.12 181 GLN A O 1
ATOM 1466 N N . TYR A 1 182 ? -2.127 5.763 22.526 1.00 66.12 182 TYR A N 1
ATOM 1467 C CA . TYR A 1 182 ? -1.987 4.685 21.545 1.00 66.12 182 TYR A CA 1
ATOM 1468 C C . TYR A 1 182 ? -0.706 4.894 20.757 1.00 66.12 182 TYR A C 1
ATOM 1470 O O . TYR A 1 182 ? -0.196 6.014 20.646 1.00 66.12 182 TYR A O 1
ATOM 1478 N N . THR A 1 183 ? -0.152 3.804 20.242 1.00 66.31 183 THR A N 1
ATOM 1479 C CA . THR A 1 183 ? 1.163 3.839 19.616 1.00 66.31 183 THR A CA 1
ATOM 1480 C C . THR A 1 183 ? 1.092 4.554 18.274 1.00 66.31 183 THR A C 1
ATOM 1482 O O . THR A 1 183 ? 0.401 4.122 17.354 1.00 66.31 183 THR A O 1
ATOM 1485 N N . ASN A 1 184 ? 1.846 5.649 18.153 1.00 75.69 184 ASN A N 1
ATOM 1486 C CA . ASN A 1 184 ? 1.908 6.443 16.933 1.00 75.69 184 ASN A CA 1
ATOM 1487 C C . ASN A 1 184 ? 2.846 5.834 15.888 1.00 75.69 184 ASN A C 1
ATOM 1489 O O . ASN A 1 184 ? 3.877 6.413 15.549 1.00 75.69 184 ASN A O 1
ATOM 1493 N N . GLN A 1 185 ? 2.506 4.643 15.402 1.00 88.00 185 GLN A N 1
ATOM 1494 C CA . GLN A 1 185 ? 3.325 3.936 14.429 1.00 88.00 185 GLN A CA 1
ATOM 1495 C C . GLN A 1 185 ? 2.497 3.094 13.465 1.00 88.00 185 GLN A C 1
ATOM 1497 O O . GLN A 1 185 ? 1.362 2.709 13.732 1.00 88.00 185 GLN A O 1
ATOM 1502 N N . PHE A 1 186 ? 3.118 2.777 12.336 1.00 93.88 186 PHE A N 1
ATOM 1503 C CA . PHE A 1 186 ? 2.640 1.720 11.460 1.00 93.88 186 PHE A CA 1
ATOM 1504 C C . PHE A 1 186 ? 2.984 0.352 12.040 1.00 93.88 186 PHE A C 1
ATOM 1506 O O . PHE A 1 186 ? 4.112 0.143 12.491 1.00 93.88 186 PHE A O 1
ATOM 1513 N N . THR A 1 187 ? 2.061 -0.590 11.902 1.00 94.69 187 THR A N 1
ATOM 1514 C CA . THR A 1 187 ? 2.288 -2.005 12.191 1.00 94.69 187 THR A CA 1
ATOM 1515 C C . THR A 1 187 ? 2.385 -2.773 10.881 1.00 94.69 187 THR A C 1
ATOM 1517 O O . THR A 1 187 ? 1.606 -2.543 9.958 1.00 94.69 187 THR A O 1
ATOM 1520 N N . GLN A 1 188 ? 3.360 -3.669 10.761 1.00 95.62 188 GLN A N 1
ATOM 1521 C CA . GLN A 1 188 ? 3.500 -4.518 9.580 1.00 95.62 188 GLN A CA 1
ATOM 1522 C C . GLN A 1 188 ? 2.387 -5.573 9.543 1.00 95.62 188 GLN A C 1
ATOM 1524 O O . GLN A 1 188 ? 2.003 -6.107 10.585 1.00 95.62 188 GLN A O 1
ATOM 1529 N N . LEU A 1 189 ? 1.868 -5.893 8.353 1.00 95.25 189 LEU A N 1
ATOM 1530 C CA . LEU A 1 189 ? 0.943 -7.023 8.221 1.00 95.25 189 LEU A CA 1
ATOM 1531 C C . LEU A 1 189 ? 1.612 -8.322 8.697 1.00 95.25 189 LEU A C 1
ATOM 1533 O O . LEU A 1 189 ? 2.784 -8.572 8.428 1.00 95.25 189 LEU A O 1
ATOM 1537 N N . GLY A 1 190 ? 0.849 -9.146 9.412 1.00 94.25 190 GLY A N 1
ATOM 1538 C CA . GLY A 1 190 ? 1.319 -10.349 10.101 1.00 94.25 190 GLY A CA 1
ATOM 1539 C C . GLY A 1 190 ? 1.744 -10.111 11.553 1.00 94.25 190 GLY A C 1
ATOM 1540 O O . GLY A 1 190 ? 1.804 -11.069 12.318 1.00 94.25 190 GLY A O 1
ATOM 1541 N N . CYS A 1 191 ? 1.977 -8.861 11.965 1.00 93.56 191 CYS A N 1
ATOM 1542 C CA . CYS A 1 191 ? 2.240 -8.523 13.362 1.00 93.56 191 CYS A CA 1
ATOM 1543 C C . CYS A 1 191 ? 0.941 -8.210 14.117 1.00 93.56 191 CYS A C 1
ATOM 1545 O O . CYS A 1 191 ? 0.008 -7.618 13.564 1.00 93.56 191 CYS A O 1
ATOM 1547 N N . THR A 1 192 ? 0.910 -8.578 15.397 1.00 91.94 192 THR A N 1
ATOM 1548 C CA . THR A 1 192 ? -0.171 -8.232 16.326 1.00 91.94 192 THR A CA 1
ATOM 1549 C C . THR A 1 192 ? 0.029 -6.823 16.871 1.00 91.94 192 THR A C 1
ATOM 1551 O O . THR A 1 192 ? 1.144 -6.465 17.250 1.00 91.94 192 THR A O 1
ATOM 1554 N N . ALA A 1 193 ? -1.045 -6.041 16.939 1.00 90.06 193 ALA A N 1
ATOM 1555 C CA . ALA A 1 193 ? -1.074 -4.768 17.650 1.00 90.06 193 ALA A CA 1
ATOM 1556 C C . ALA A 1 193 ? -2.395 -4.593 18.398 1.00 90.06 193 ALA A C 1
ATOM 1558 O O . ALA A 1 193 ? -3.439 -5.081 17.962 1.00 90.06 193 ALA A O 1
ATOM 1559 N N . ASP A 1 194 ? -2.338 -3.861 19.505 1.00 88.50 194 ASP A N 1
ATOM 1560 C CA . ASP A 1 194 ? -3.519 -3.439 20.245 1.00 88.50 194 ASP A CA 1
ATOM 1561 C C . ASP A 1 194 ? -4.239 -2.331 19.472 1.00 88.50 194 ASP A C 1
ATOM 1563 O O . ASP A 1 194 ? -3.677 -1.263 19.215 1.00 88.50 194 ASP A O 1
ATOM 1567 N N . LEU A 1 195 ? -5.483 -2.596 19.074 1.00 86.38 195 LEU A N 1
ATOM 1568 C CA . LEU A 1 195 ? -6.315 -1.665 18.316 1.00 86.38 195 LEU A CA 1
ATOM 1569 C C . LEU A 1 195 ? -7.600 -1.360 19.079 1.00 86.38 195 LEU A C 1
ATOM 1571 O O . LEU A 1 195 ? -8.180 -2.237 19.722 1.00 86.38 195 LEU A O 1
ATOM 1575 N N . ILE A 1 196 ? -8.096 -0.128 18.945 1.00 84.19 196 ILE A N 1
ATOM 1576 C CA . ILE A 1 196 ? -9.458 0.190 19.382 1.00 84.19 196 ILE A CA 1
ATOM 1577 C C . ILE A 1 196 ? -10.438 -0.551 18.470 1.00 84.19 196 ILE A C 1
ATOM 1579 O O . ILE A 1 196 ? -10.455 -0.319 17.261 1.00 84.19 196 ILE A O 1
ATOM 1583 N N . THR A 1 197 ? -11.258 -1.414 19.053 1.00 81.94 197 THR A N 1
ATOM 1584 C CA . THR A 1 197 ? -12.298 -2.195 18.364 1.00 81.94 197 THR A CA 1
A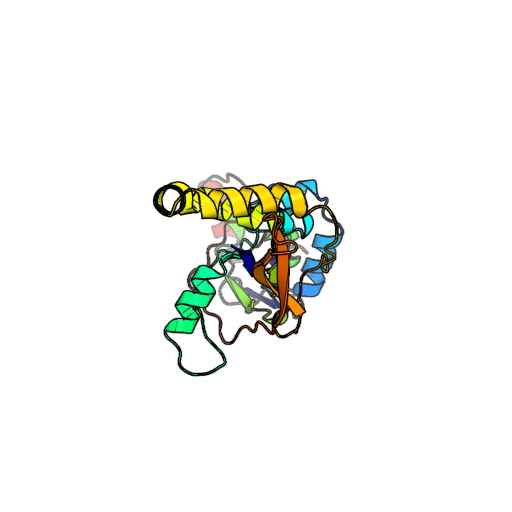TOM 1585 C C . THR A 1 197 ? -13.691 -1.620 18.585 1.00 81.94 197 THR A C 1
ATOM 1587 O O . THR A 1 197 ? -14.554 -1.747 17.722 1.00 81.94 197 THR A O 1
ATOM 1590 N N . GLY A 1 198 ? -13.891 -0.911 19.695 1.00 77.25 198 GLY A N 1
ATOM 1591 C CA . GLY A 1 198 ? -15.170 -0.323 20.065 1.00 77.25 198 GLY A CA 1
ATOM 1592 C C . GLY A 1 198 ? -14.998 0.946 20.887 1.00 77.25 198 GLY A C 1
ATOM 1593 O O . GLY A 1 198 ? -13.958 1.185 21.500 1.00 77.25 198 GLY A O 1
ATOM 1594 N N . ILE A 1 199 ? -16.030 1.783 20.876 1.00 74.31 199 ILE A N 1
ATOM 1595 C CA . ILE A 1 199 ? -16.153 2.945 21.756 1.00 74.31 199 ILE A CA 1
ATOM 1596 C C . ILE A 1 199 ? -17.550 2.865 22.360 1.00 74.31 199 ILE A C 1
ATOM 1598 O O . ILE A 1 199 ? -18.537 2.885 21.621 1.00 74.31 199 ILE A O 1
ATOM 1602 N N . ARG A 1 200 ? -17.632 2.788 23.687 1.00 71.94 200 ARG A N 1
ATOM 1603 C CA . ARG A 1 200 ? -18.892 2.698 24.432 1.00 71.94 200 ARG A CA 1
ATOM 1604 C C . ARG A 1 200 ? -18.973 3.773 25.506 1.00 71.94 200 ARG A C 1
ATOM 1606 O O . ARG A 1 200 ? -17.955 4.201 26.041 1.00 71.94 200 ARG A O 1
ATOM 1613 N N . ALA A 1 201 ? -20.186 4.213 25.819 1.00 70.25 201 ALA A N 1
ATOM 1614 C CA . ALA A 1 201 ? -20.430 5.148 26.908 1.00 70.25 201 ALA A CA 1
ATOM 1615 C C . ALA A 1 201 ? -20.820 4.369 28.174 1.00 70.25 201 ALA A C 1
ATOM 1617 O O . ALA A 1 201 ? -21.823 3.660 28.177 1.00 70.25 201 ALA A O 1
ATOM 1618 N N . GLU A 1 202 ? -20.043 4.506 29.244 1.00 70.56 202 GLU A N 1
ATOM 1619 C CA . GLU A 1 202 ? -20.337 3.951 30.565 1.00 70.56 202 GLU A CA 1
ATOM 1620 C C . GLU A 1 202 ? -20.856 5.051 31.491 1.00 70.56 202 GLU A C 1
ATOM 1622 O O . GLU A 1 202 ? -20.297 6.146 31.575 1.00 70.56 202 GLU A O 1
ATOM 1627 N N . GLN A 1 203 ? -21.958 4.777 32.184 1.00 67.50 203 GLN A N 1
ATOM 1628 C CA . GLN A 1 203 ? -22.567 5.732 33.102 1.00 67.50 203 GLN A CA 1
ATOM 1629 C C . GLN A 1 203 ? -21.766 5.785 34.409 1.00 67.50 203 GLN A C 1
ATOM 1631 O O . GLN A 1 203 ? -21.617 4.778 35.093 1.00 67.50 203 GLN A O 1
ATOM 1636 N N . LEU A 1 204 ? -21.261 6.968 34.760 1.00 64.12 204 LEU A N 1
ATOM 1637 C CA . LEU A 1 204 ? -20.469 7.196 35.972 1.00 64.12 204 LEU A CA 1
ATOM 1638 C C . LEU A 1 204 ? -21.327 7.491 37.199 1.00 64.12 204 LEU A C 1
ATOM 1640 O O . LEU A 1 204 ? -20.937 7.168 38.318 1.00 64.12 204 LEU A O 1
ATOM 1644 N N . THR A 1 205 ? -22.460 8.168 37.010 1.00 60.56 205 THR A N 1
ATOM 1645 C CA . THR A 1 205 ? -23.304 8.627 38.116 1.00 60.56 205 THR A CA 1
ATOM 1646 C C . THR A 1 205 ? -24.797 8.487 37.799 1.00 60.56 205 THR A C 1
ATOM 1648 O O . THR A 1 205 ? -25.208 8.582 36.634 1.00 60.56 205 THR A O 1
ATOM 1651 N N . PRO A 1 206 ? -25.654 8.362 38.833 1.00 57.50 206 PRO A N 1
ATOM 1652 C CA . PRO A 1 206 ? -27.110 8.418 38.675 1.00 57.50 206 PRO A CA 1
ATOM 1653 C C . PRO A 1 206 ? -27.611 9.733 38.055 1.00 57.50 206 PRO A C 1
ATOM 1655 O O . PRO A 1 206 ? -28.690 9.763 37.477 1.00 57.50 206 PRO A O 1
ATOM 1658 N N . SER A 1 207 ? -26.817 10.811 38.132 1.00 62.06 207 SER A N 1
ATOM 1659 C CA . SER A 1 207 ? -27.109 12.118 37.527 1.00 62.06 207 SER A CA 1
ATOM 1660 C C . SER A 1 207 ? -26.896 12.184 36.006 1.00 62.06 207 SER A C 1
ATOM 1662 O O . SER A 1 207 ? -27.109 13.239 35.415 1.00 62.06 207 SER A O 1
ATOM 1664 N N . GLY A 1 208 ? -26.488 11.081 35.365 1.00 60.81 208 GLY A N 1
ATOM 1665 C CA . GLY A 1 208 ? -26.411 10.969 33.905 1.00 60.81 208 GLY A CA 1
ATOM 1666 C C . GLY A 1 208 ? -25.064 11.349 33.284 1.00 60.81 208 GLY A C 1
ATOM 1667 O O . GLY A 1 208 ? -24.967 11.397 32.059 1.00 60.81 208 GLY A O 1
ATOM 1668 N N . LEU A 1 209 ? -24.013 11.585 34.083 1.00 58.28 209 LEU A N 1
ATOM 1669 C CA . LEU A 1 209 ? -22.662 11.746 33.538 1.00 58.28 209 LEU A CA 1
ATOM 1670 C C . LEU A 1 209 ? -22.203 10.410 32.935 1.00 58.28 209 LEU A C 1
ATOM 1672 O O . LEU A 1 209 ? -22.201 9.388 33.624 1.00 58.28 209 LEU A O 1
ATOM 1676 N N . LYS A 1 210 ? -21.799 10.417 31.662 1.00 64.56 210 LYS A N 1
ATOM 1677 C CA . LYS A 1 210 ? -21.210 9.254 30.987 1.00 64.56 210 LYS A CA 1
ATOM 1678 C C . LYS A 1 210 ? -19.719 9.497 30.735 1.00 64.56 210 LYS A C 1
ATOM 1680 O O . LYS A 1 210 ? -19.338 10.567 30.264 1.00 64.56 210 LYS A O 1
ATOM 1685 N N . ASN A 1 211 ? -18.884 8.506 31.024 1.00 65.38 211 ASN A N 1
ATOM 1686 C CA . ASN A 1 211 ? -17.522 8.432 30.503 1.00 65.38 211 ASN A CA 1
ATOM 1687 C C . ASN A 1 211 ? -17.5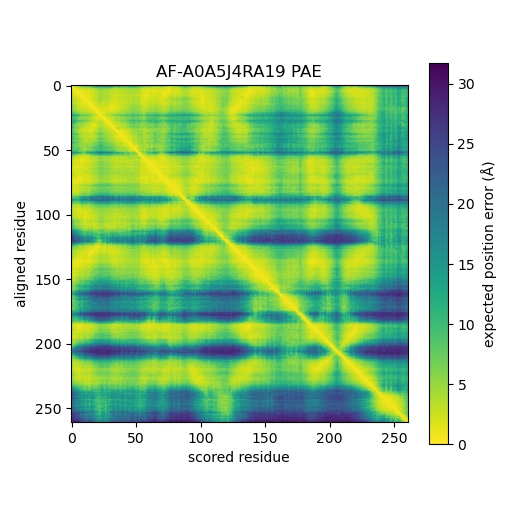04 7.557 29.259 1.00 65.38 211 ASN A C 1
ATOM 1689 O O . ASN A 1 211 ? -18.342 6.677 29.092 1.00 65.38 211 ASN A O 1
ATOM 1693 N N . LEU A 1 212 ? -16.537 7.790 28.381 1.00 67.00 212 LEU A N 1
ATOM 1694 C CA . LEU A 1 212 ? -16.329 6.931 27.226 1.00 67.00 212 LEU A CA 1
ATOM 1695 C C . LEU A 1 212 ? -15.184 5.977 27.507 1.00 67.00 212 LEU A C 1
ATOM 1697 O O . LEU A 1 212 ? -14.119 6.387 27.967 1.00 67.00 212 LEU A O 1
ATOM 1701 N N . VAL A 1 213 ? -15.429 4.712 27.208 1.00 72.62 213 VAL A N 1
ATOM 1702 C CA . VAL A 1 213 ? -14.466 3.626 27.320 1.00 72.62 213 VAL A CA 1
ATOM 1703 C C . VAL A 1 213 ? -14.187 3.114 25.916 1.00 72.62 213 VAL A C 1
ATOM 1705 O O . VAL A 1 213 ? -15.106 2.876 25.130 1.00 72.62 213 VAL A O 1
ATOM 1708 N N . CYS A 1 214 ? -12.904 3.003 25.582 1.00 77.06 214 CYS A N 1
ATOM 1709 C CA . CYS A 1 214 ? -12.465 2.361 24.352 1.00 77.06 214 CYS A CA 1
ATOM 1710 C C . CYS A 1 214 ? -12.214 0.886 24.640 1.00 77.06 214 CYS A C 1
ATOM 1712 O O . CYS A 1 214 ? -11.433 0.556 25.532 1.00 77.06 214 CYS A O 1
ATOM 1714 N N . ASP A 1 215 ? -12.834 0.015 23.858 1.00 80.88 215 ASP A N 1
ATOM 1715 C CA . ASP A 1 215 ? -12.527 -1.406 23.879 1.00 80.88 215 ASP A CA 1
ATOM 1716 C C . ASP A 1 215 ? -11.257 -1.626 23.053 1.00 80.88 215 ASP A C 1
ATOM 1718 O O . ASP A 1 215 ? -11.243 -1.390 21.842 1.00 80.88 215 ASP A O 1
ATOM 1722 N N . ILE A 1 216 ? -10.177 -2.048 23.707 1.00 84.12 216 ILE A N 1
ATOM 1723 C CA . ILE A 1 216 ? -8.899 -2.364 23.063 1.00 84.12 216 ILE A CA 1
ATOM 1724 C C . ILE A 1 216 ? -8.760 -3.879 22.992 1.00 84.12 216 ILE A C 1
ATOM 1726 O O . ILE A 1 216 ? -8.953 -4.563 23.997 1.00 84.12 216 ILE A O 1
ATOM 1730 N N . ALA A 1 217 ? -8.398 -4.397 21.822 1.00 86.56 217 ALA A N 1
ATOM 1731 C CA . ALA A 1 217 ? -8.087 -5.809 21.658 1.00 86.56 217 ALA A CA 1
ATOM 1732 C C . ALA A 1 217 ? -6.830 -6.004 20.795 1.00 86.56 217 ALA A C 1
ATOM 1734 O O . ALA A 1 217 ? -6.624 -5.247 19.838 1.00 86.56 217 ALA A O 1
ATOM 1735 N N . PRO A 1 218 ? -6.017 -7.034 21.087 1.00 89.88 218 PRO A N 1
ATOM 1736 C CA . PRO A 1 218 ? -4.912 -7.418 20.225 1.00 89.88 218 PRO A CA 1
ATOM 1737 C C . PRO A 1 218 ? -5.463 -8.026 18.934 1.00 89.88 218 PRO A C 1
ATOM 1739 O O . PRO A 1 218 ? -6.197 -9.016 18.957 1.00 89.88 218 PRO A O 1
ATOM 1742 N N . LEU A 1 219 ? -5.096 -7.446 17.794 1.00 87.75 219 LEU A N 1
ATOM 1743 C CA . LEU A 1 219 ? -5.512 -7.910 16.474 1.00 87.75 219 LEU A CA 1
ATOM 1744 C C . LEU A 1 219 ? -4.300 -8.197 15.591 1.00 87.75 219 LEU A C 1
ATOM 1746 O O . LEU A 1 219 ? -3.335 -7.435 15.554 1.00 87.75 219 LEU A O 1
ATOM 1750 N N . THR A 1 220 ? -4.379 -9.293 14.837 1.00 91.50 220 THR A N 1
ATOM 1751 C CA . THR A 1 220 ? -3.413 -9.640 13.792 1.00 91.50 220 THR A CA 1
ATOM 1752 C C . THR A 1 220 ? -4.089 -9.498 12.439 1.00 91.50 220 THR A C 1
ATOM 1754 O O . THR A 1 220 ? -5.042 -10.213 12.134 1.00 91.50 220 THR A O 1
ATOM 1757 N N . ILE A 1 221 ? -3.577 -8.591 11.611 1.00 91.69 221 ILE A N 1
ATOM 1758 C CA . ILE A 1 221 ? -4.058 -8.393 10.241 1.00 91.69 221 ILE A CA 1
ATOM 1759 C C . ILE A 1 221 ? -3.015 -8.968 9.297 1.00 91.69 221 ILE A C 1
ATOM 1761 O O . ILE A 1 221 ? -1.861 -8.544 9.322 1.00 91.69 221 ILE A O 1
ATOM 1765 N N . SER A 1 222 ? -3.404 -9.934 8.470 1.00 92.75 222 SER A N 1
ATOM 1766 C CA . SER A 1 222 ? -2.507 -10.619 7.540 1.00 92.75 222 SER A CA 1
ATOM 1767 C C . SER A 1 222 ? -3.009 -10.525 6.101 1.00 92.75 222 SER A C 1
ATOM 1769 O O . SER A 1 222 ? -4.207 -10.445 5.830 1.00 92.75 222 SER A O 1
ATOM 1771 N N . MET A 1 223 ? -2.070 -10.538 5.156 1.00 91.81 223 MET A N 1
ATOM 1772 C CA . MET A 1 223 ? -2.378 -10.655 3.736 1.00 91.81 223 MET A CA 1
ATOM 1773 C C . MET A 1 223 ? -2.310 -12.128 3.337 1.00 91.81 223 MET A C 1
ATOM 1775 O O . MET A 1 223 ? -1.227 -12.703 3.278 1.00 91.81 223 MET A O 1
ATOM 1779 N N . MET A 1 224 ? -3.465 -12.729 3.052 1.00 89.62 224 MET A N 1
ATOM 1780 C CA . MET A 1 224 ? -3.536 -14.132 2.628 1.00 89.62 224 MET A CA 1
ATOM 1781 C C . MET A 1 224 ? -3.119 -14.314 1.169 1.00 89.62 224 MET A C 1
ATOM 1783 O O . MET A 1 224 ? -2.405 -15.252 0.847 1.00 89.62 224 MET A O 1
ATOM 1787 N N . ASN A 1 225 ? -3.586 -13.423 0.293 1.00 91.06 225 ASN A N 1
ATOM 1788 C CA . ASN A 1 225 ? -3.337 -13.443 -1.145 1.00 91.06 225 ASN A CA 1
ATOM 1789 C C . ASN A 1 225 ? -3.356 -12.010 -1.688 1.00 91.06 225 ASN A C 1
ATOM 1791 O O . ASN A 1 225 ? -3.956 -11.121 -1.083 1.00 91.06 225 ASN A O 1
ATOM 1795 N N . TYR A 1 226 ? -2.758 -11.806 -2.860 1.00 91.44 226 TYR A N 1
ATOM 1796 C CA . TYR A 1 226 ? -2.852 -10.561 -3.620 1.00 91.44 226 TYR A CA 1
ATOM 1797 C C . TYR A 1 226 ? -3.000 -10.860 -5.112 1.00 91.44 226 TYR A C 1
ATOM 1799 O O . TYR A 1 226 ? -2.513 -11.873 -5.610 1.00 91.44 226 TYR A O 1
ATOM 1807 N N . VAL A 1 227 ? -3.671 -9.959 -5.829 1.00 93.00 227 VAL A N 1
ATOM 1808 C CA . VAL A 1 227 ? -3.835 -10.028 -7.285 1.00 93.00 227 VAL A CA 1
ATOM 1809 C C . VAL A 1 227 ? -3.600 -8.640 -7.860 1.00 93.00 227 VAL A C 1
ATOM 1811 O O . VAL A 1 227 ? -4.238 -7.672 -7.446 1.00 93.00 227 VAL A O 1
ATOM 1814 N N . VAL A 1 228 ? -2.691 -8.545 -8.829 1.00 91.75 228 VAL A N 1
ATOM 1815 C CA . VAL A 1 228 ? -2.492 -7.322 -9.611 1.00 91.75 228 VAL A CA 1
ATOM 1816 C C . VAL A 1 228 ? -3.515 -7.323 -10.741 1.00 91.75 2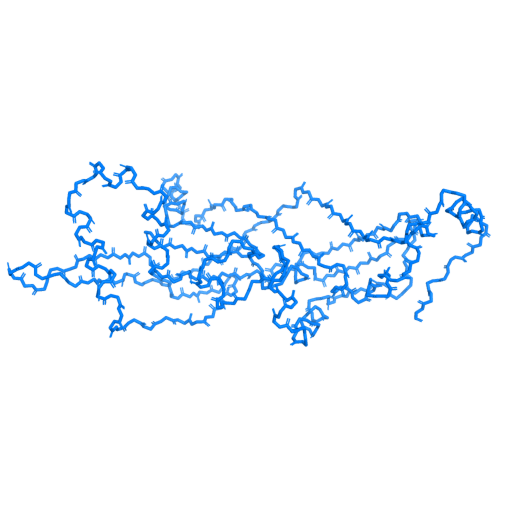28 VAL A C 1
ATOM 1818 O O . VAL A 1 228 ? -3.513 -8.219 -11.578 1.00 91.75 228 VAL A O 1
ATOM 1821 N N . THR A 1 229 ? -4.417 -6.344 -10.727 1.00 93.50 229 THR A N 1
ATOM 1822 C CA . THR A 1 229 ? -5.534 -6.262 -11.686 1.00 93.50 229 THR A CA 1
ATOM 1823 C C . THR A 1 229 ? -5.199 -5.417 -12.910 1.00 93.50 229 THR A C 1
ATOM 1825 O O . THR A 1 229 ? -5.623 -5.747 -14.011 1.00 93.50 229 THR A O 1
ATOM 1828 N N . GLU A 1 230 ? -4.416 -4.355 -12.730 1.00 92.50 230 GLU A N 1
ATOM 1829 C CA . GLU A 1 230 ? -4.008 -3.434 -13.788 1.00 92.50 230 GLU A CA 1
ATOM 1830 C C . GLU A 1 230 ? -2.619 -2.870 -13.460 1.00 92.50 230 GLU A C 1
ATOM 1832 O O . GLU A 1 230 ? -2.309 -2.616 -12.293 1.00 92.50 230 GLU A O 1
ATOM 1837 N N . VAL A 1 231 ? -1.785 -2.671 -14.485 1.00 88.00 231 VAL A N 1
ATOM 1838 C CA . VAL A 1 231 ? -0.489 -1.991 -14.372 1.00 88.00 231 VAL A CA 1
ATOM 1839 C C . VAL A 1 231 ? -0.363 -1.000 -15.519 1.00 88.00 231 VAL A C 1
ATOM 1841 O O . VAL A 1 231 ? -0.374 -1.396 -16.682 1.00 88.00 231 VAL A O 1
ATOM 1844 N N . THR A 1 232 ? -0.184 0.272 -15.174 1.00 84.50 232 THR A N 1
ATOM 1845 C CA . THR A 1 232 ? 0.043 1.358 -16.131 1.00 84.50 232 THR A CA 1
ATOM 1846 C C . THR A 1 232 ? 1.290 2.124 -15.704 1.00 84.50 232 THR A C 1
ATOM 1848 O O . THR A 1 232 ? 1.424 2.486 -14.536 1.00 84.50 232 THR A O 1
ATOM 1851 N N . ALA A 1 233 ? 2.205 2.371 -16.641 1.00 79.31 233 ALA A N 1
ATOM 1852 C CA . ALA A 1 233 ? 3.429 3.129 -16.405 1.00 79.31 233 ALA A CA 1
ATOM 1853 C C . ALA A 1 233 ? 3.491 4.317 -17.367 1.00 79.31 233 ALA A C 1
ATOM 1855 O O . ALA A 1 233 ? 3.326 4.150 -18.572 1.00 79.31 233 ALA A O 1
ATOM 1856 N N . ASN A 1 234 ? 3.740 5.508 -16.823 1.00 72.19 234 ASN A N 1
ATOM 1857 C CA . ASN A 1 234 ? 3.920 6.730 -17.598 1.00 72.19 234 ASN A CA 1
ATOM 1858 C C . ASN A 1 234 ? 5.313 7.285 -17.309 1.00 72.19 234 ASN A C 1
ATOM 1860 O O . ASN A 1 234 ? 5.631 7.576 -16.157 1.00 72.19 234 ASN A O 1
ATOM 1864 N N . MET A 1 235 ? 6.123 7.455 -18.350 1.00 68.81 235 MET A N 1
ATOM 1865 C CA . MET A 1 235 ? 7.412 8.134 -18.265 1.00 68.81 235 MET A CA 1
ATOM 1866 C C . MET A 1 235 ? 7.361 9.356 -19.178 1.00 68.81 235 MET A C 1
ATOM 1868 O O . MET A 1 235 ? 7.055 9.237 -20.365 1.00 68.81 235 MET A O 1
ATOM 1872 N N . ALA A 1 236 ? 7.604 10.542 -18.620 1.00 63.88 236 ALA A N 1
ATOM 1873 C CA . ALA A 1 236 ? 7.689 11.756 -19.420 1.00 63.88 236 ALA A CA 1
ATOM 1874 C C . ALA A 1 236 ? 8.945 11.680 -20.298 1.00 63.88 236 ALA A C 1
ATOM 1876 O O . ALA A 1 236 ? 10.014 11.326 -19.818 1.00 63.88 236 ALA A O 1
ATOM 1877 N N . GLY A 1 237 ? 8.812 11.972 -21.589 1.00 63.59 237 GLY A N 1
ATOM 1878 C CA . GLY A 1 237 ? 9.944 12.127 -22.499 1.00 63.59 237 GLY A CA 1
ATOM 1879 C C . GLY A 1 237 ? 10.014 13.549 -23.038 1.00 63.59 237 GLY A C 1
ATOM 1880 O O . GLY A 1 237 ? 9.099 14.354 -22.847 1.00 63.59 237 GLY A O 1
ATOM 1881 N N . TYR A 1 238 ? 11.083 13.852 -23.769 1.00 64.81 238 TYR A N 1
ATOM 1882 C CA . TYR A 1 238 ? 11.139 15.081 -24.553 1.00 64.81 238 TYR A CA 1
ATOM 1883 C C . TYR A 1 238 ? 10.028 15.102 -25.606 1.00 64.81 238 TYR A C 1
ATOM 1885 O O . TYR A 1 238 ? 9.675 14.068 -26.177 1.00 64.81 238 TYR A O 1
ATOM 1893 N N . LYS A 1 239 ? 9.522 16.302 -25.916 1.00 67.69 239 LYS A N 1
ATOM 1894 C CA . LYS A 1 239 ? 8.643 16.548 -27.070 1.00 67.69 239 LYS A CA 1
ATOM 1895 C C . LYS A 1 239 ? 9.434 16.419 -28.381 1.00 67.69 239 LYS A C 1
ATOM 1897 O O . LYS A 1 239 ? 9.639 17.400 -29.090 1.00 67.69 239 LYS A O 1
ATOM 1902 N N . ALA A 1 240 ? 9.942 15.225 -28.670 1.00 69.25 240 ALA A N 1
ATOM 1903 C CA . ALA A 1 240 ? 10.618 14.922 -29.921 1.00 69.25 240 ALA A CA 1
ATOM 1904 C C . ALA A 1 240 ? 9.596 14.888 -31.064 1.00 69.25 240 ALA A C 1
ATOM 1906 O O . ALA A 1 240 ? 8.490 14.378 -30.901 1.00 69.25 240 ALA A O 1
ATOM 1907 N N . THR A 1 241 ? 9.970 15.426 -32.223 1.00 79.94 241 THR A N 1
ATOM 1908 C CA . THR A 1 241 ? 9.164 15.297 -33.440 1.00 79.94 241 THR A CA 1
ATOM 1909 C C . THR A 1 241 ? 9.204 13.856 -33.953 1.00 79.94 241 THR A C 1
ATOM 1911 O O . THR A 1 241 ? 10.194 13.147 -33.742 1.00 79.94 241 THR A O 1
ATOM 1914 N N . ASP A 1 242 ? 8.171 13.430 -34.684 1.00 79.94 242 ASP A N 1
ATOM 1915 C CA . ASP A 1 242 ? 8.133 12.094 -35.301 1.00 79.94 242 ASP A CA 1
ATOM 1916 C C . ASP A 1 242 ? 9.335 11.843 -36.222 1.00 79.94 242 ASP A C 1
ATOM 1918 O O . ASP A 1 242 ? 9.870 10.735 -36.271 1.00 79.94 242 ASP A O 1
ATOM 1922 N N . GLU A 1 243 ? 9.824 12.881 -36.910 1.00 83.50 243 GLU A N 1
ATOM 1923 C CA . GLU A 1 243 ? 11.028 12.791 -37.740 1.00 83.50 243 GLU A CA 1
ATOM 1924 C C . GLU A 1 243 ? 12.273 12.433 -36.911 1.00 83.50 243 GLU A C 1
ATOM 1926 O O . GLU A 1 243 ? 13.041 11.547 -37.294 1.00 83.50 243 GLU A O 1
ATOM 1931 N N . CYS A 1 244 ? 12.456 13.075 -35.752 1.00 76.00 244 CYS A N 1
ATOM 1932 C CA . CYS A 1 244 ? 13.565 12.787 -34.843 1.00 76.00 244 CYS A CA 1
ATOM 1933 C C . CYS A 1 244 ? 13.481 11.347 -34.316 1.00 76.00 244 CYS A C 1
ATOM 1935 O O . CYS A 1 244 ? 14.455 10.595 -34.398 1.00 76.00 244 CYS A O 1
ATOM 1937 N N . LEU A 1 245 ? 12.291 10.926 -33.872 1.00 75.00 245 LEU A N 1
ATOM 1938 C CA . LEU A 1 245 ? 12.041 9.558 -33.411 1.00 75.00 245 LEU A CA 1
ATOM 1939 C C . LEU A 1 245 ? 12.367 8.522 -34.496 1.00 75.00 245 LEU A C 1
ATOM 1941 O O . LEU A 1 245 ? 13.025 7.519 -34.220 1.00 75.00 245 LEU A O 1
ATOM 1945 N N . ASN A 1 246 ? 11.960 8.773 -35.742 1.00 79.31 246 ASN A N 1
ATOM 1946 C CA . ASN A 1 246 ? 12.206 7.864 -36.860 1.00 79.31 246 ASN A CA 1
ATOM 1947 C C . ASN A 1 246 ? 13.690 7.780 -37.240 1.00 79.31 246 ASN A C 1
ATOM 1949 O O . ASN A 1 246 ? 14.189 6.676 -37.470 1.00 79.31 246 ASN A O 1
ATOM 1953 N N . ARG A 1 247 ? 14.425 8.902 -37.235 1.00 79.88 247 ARG A N 1
ATOM 1954 C CA . ARG A 1 247 ? 15.884 8.903 -37.462 1.00 79.88 247 ARG A CA 1
ATOM 1955 C C . ARG A 1 247 ? 16.616 8.072 -36.417 1.00 79.88 247 ARG A C 1
ATOM 1957 O O . ARG A 1 247 ? 17.493 7.281 -36.760 1.00 79.88 247 ARG A O 1
ATOM 1964 N N . VAL A 1 248 ? 16.233 8.207 -35.151 1.00 71.94 248 VAL A N 1
ATOM 1965 C CA . VAL A 1 248 ? 16.863 7.445 -34.073 1.00 71.94 248 VAL A CA 1
ATOM 1966 C C . VAL A 1 248 ? 16.506 5.957 -34.141 1.00 71.94 248 VAL A C 1
ATOM 1968 O O . VAL A 1 248 ? 17.394 5.110 -34.026 1.00 71.94 248 VAL A O 1
ATOM 1971 N N . ARG A 1 249 ? 15.236 5.612 -34.396 1.00 74.75 249 ARG A N 1
ATOM 1972 C CA . ARG A 1 249 ? 14.824 4.213 -34.622 1.00 74.75 249 ARG A CA 1
ATOM 1973 C C . ARG A 1 249 ? 15.620 3.572 -35.757 1.00 74.75 249 ARG A C 1
ATOM 1975 O O . ARG A 1 249 ? 16.070 2.439 -35.604 1.00 74.75 249 ARG A O 1
ATOM 1982 N N . ALA A 1 250 ? 15.831 4.295 -36.859 1.00 79.00 250 ALA A N 1
ATOM 1983 C CA . ALA A 1 250 ? 16.657 3.831 -37.971 1.00 79.00 250 ALA A CA 1
ATOM 1984 C C . ALA A 1 250 ? 18.119 3.620 -37.541 1.00 79.00 250 ALA A C 1
ATOM 1986 O O . ALA A 1 250 ? 18.698 2.577 -37.839 1.00 79.00 250 ALA A O 1
ATOM 1987 N N . PHE A 1 251 ? 18.695 4.547 -36.771 1.00 74.56 251 PHE A N 1
ATOM 1988 C CA . PHE A 1 251 ? 20.070 4.449 -36.275 1.00 74.56 251 PHE A CA 1
ATOM 1989 C C . PHE A 1 251 ? 20.320 3.202 -35.402 1.00 74.56 251 PHE A C 1
ATOM 1991 O O . PHE A 1 251 ? 21.328 2.520 -35.583 1.00 74.56 251 PHE A O 1
ATOM 1998 N N . TYR A 1 252 ? 19.387 2.856 -34.507 1.00 69.44 252 TYR A N 1
ATOM 1999 C CA . TYR A 1 252 ? 19.469 1.668 -33.633 1.00 69.44 252 TYR A CA 1
ATOM 2000 C C . TYR A 1 252 ? 18.778 0.414 -34.198 1.00 69.44 252 TYR A C 1
ATOM 2002 O O . TYR A 1 252 ? 18.616 -0.593 -33.500 1.00 69.44 252 TYR A O 1
ATOM 2010 N N . SER A 1 253 ? 18.346 0.442 -35.459 1.00 72.31 253 SER A N 1
ATOM 2011 C CA . SER A 1 253 ? 17.825 -0.758 -36.128 1.00 72.31 253 SER A CA 1
ATOM 2012 C C . SER A 1 253 ? 18.938 -1.756 -36.464 1.00 72.31 253 SER A C 1
ATOM 2014 O O . SER A 1 253 ? 18.698 -2.959 -36.489 1.00 72.31 253 SER A O 1
ATOM 2016 N N . THR A 1 254 ? 20.167 -1.266 -36.654 1.00 74.06 254 THR A N 1
ATOM 2017 C CA . THR A 1 254 ? 21.329 -2.057 -37.093 1.00 74.06 254 THR A CA 1
ATOM 2018 C C . THR A 1 254 ? 22.479 -2.082 -36.087 1.00 74.06 254 THR A C 1
ATOM 2020 O O . THR A 1 254 ? 23.476 -2.762 -36.319 1.00 74.06 254 THR A O 1
ATOM 2023 N N . ARG A 1 255 ? 22.370 -1.351 -34.971 1.00 65.00 255 ARG A N 1
ATOM 2024 C CA . ARG A 1 255 ? 23.453 -1.176 -33.994 1.00 65.00 255 ARG A CA 1
ATOM 2025 C C . ARG A 1 255 ? 23.065 -1.729 -32.623 1.00 65.00 255 ARG A C 1
ATOM 2027 O O . ARG A 1 255 ? 21.911 -1.565 -32.220 1.00 65.00 255 ARG A O 1
ATOM 2034 N N . PRO A 1 256 ? 24.004 -2.349 -31.885 1.00 60.38 256 PRO A N 1
ATOM 2035 C CA . PRO A 1 256 ? 23.788 -2.665 -30.483 1.00 60.38 256 PRO A CA 1
ATOM 2036 C C . PRO A 1 256 ? 23.581 -1.367 -29.699 1.00 60.38 256 PRO A C 1
ATOM 2038 O O . PRO A 1 256 ? 24.264 -0.367 -29.918 1.00 60.38 256 PRO A O 1
ATOM 2041 N N . PHE A 1 257 ? 22.598 -1.390 -28.812 1.00 56.56 257 PHE A N 1
ATOM 2042 C CA . PHE A 1 257 ? 22.277 -0.277 -27.940 1.00 56.56 257 PHE A CA 1
ATOM 2043 C C . PHE A 1 257 ? 23.038 -0.452 -26.615 1.00 56.56 257 PHE A C 1
ATOM 2045 O O . PHE A 1 257 ? 22.970 -1.525 -26.017 1.00 56.56 257 PHE A O 1
ATOM 2052 N N . VAL A 1 258 ? 23.738 0.587 -26.157 1.00 56.31 258 VAL A N 1
ATOM 2053 C CA . VAL A 1 258 ? 24.402 0.626 -24.844 1.00 56.31 258 VAL A CA 1
ATOM 2054 C C . VAL A 1 258 ? 23.761 1.754 -24.048 1.00 56.31 258 VAL A C 1
ATOM 2056 O O . VAL A 1 258 ? 23.781 2.900 -24.495 1.00 56.31 258 VAL A O 1
ATOM 2059 N N . VAL A 1 259 ? 23.163 1.424 -22.900 1.00 51.09 259 VAL A N 1
ATOM 2060 C CA . VAL A 1 259 ? 22.689 2.423 -21.932 1.00 51.09 259 VAL A CA 1
ATOM 2061 C C . VAL A 1 259 ? 23.957 3.029 -21.333 1.00 51.09 259 VAL A C 1
ATOM 2063 O O . VAL A 1 259 ? 24.740 2.266 -20.764 1.00 51.09 259 VAL A O 1
ATOM 2066 N N . PRO A 1 260 ? 24.234 4.334 -21.484 1.00 45.53 260 PRO A N 1
ATOM 2067 C CA . PRO A 1 260 ? 25.304 4.948 -20.715 1.00 45.53 260 PRO A CA 1
ATOM 2068 C C . PRO A 1 260 ? 24.920 4.826 -19.237 1.00 45.53 260 PRO A C 1
ATOM 2070 O O . PRO A 1 260 ? 23.836 5.275 -18.862 1.00 45.53 260 PRO A O 1
ATOM 2073 N N . ALA A 1 261 ? 25.757 4.147 -18.452 1.00 44.81 261 ALA A N 1
ATOM 2074 C CA . ALA A 1 261 ? 25.689 4.195 -16.996 1.00 44.81 261 ALA A CA 1
ATOM 2075 C C . ALA A 1 261 ? 26.172 5.560 -16.492 1.00 44.81 261 ALA A C 1
ATOM 2077 O O . ALA A 1 261 ? 27.069 6.138 -17.155 1.00 44.81 261 ALA A O 1
#

Mean predicted aligned error: 9.56 Å

Foldseek 3Di:
DWKKWKAFQFLQLFFQWKWKDFPNHTAPPRTDRGLNVLLVVVVVPDDPVVQPPAALGHDDLVCVLLVNNRHVTDMDDLVLVVVQCVVDDDPPGDDDGDDDHDHDLCSGVVCVVVLAPQPLLRPDMDMDTDTDLQRMWMDIHNVLSVVVVVCVVCVVVQVVVDDVSVVVNVVCVVQVPDDDDDDSDIDTQQDKDWDFSDKDWDAPDPVGDTDIDTDIDIDHHHDPDDDDDDDDDDHDHPPDDPVRSVVSCVVPVPDDDHDDD

Secondary structure (DSSP, 8-state):
--EEEEEESBGGGGEEEEEEEETTEEPTT--BS-HHHHHHHHHHHS-HHHHHSSTTTB--HHHHTTT-TT-SEEEEEHHHHHHHHHT-SSSSP-----------GGGSHHHHTTTTS-GGGS--EEEEEEE-GGGEEEEEPPHHHHHHHHHHHTHHHHHHT-HHHHHHHHHHHHHGGGT-----S-EETTSEEEEEEEEEEEE-STT--EEEEEEEEEEE---------------------HHHHHHHHHHTTSS------

pLDDT: mean 80.73, std 11.62, range [44.81, 96.75]

Radius of gyration: 24.33 Å; Cα contacts (8 Å, |Δi|>4): 368; chains: 1; bounding box: 59×38×77 Å

Sequence (261 aa):
GVILFVGLKSGSNIIREYTVYHRGRTIDGSLQNDATTESFIYNTIKPKSEKNNRKHIHSLYENIHKFDTSACGTYITMREIEEAIADQGSVPYKMPVRFKVSVPLDDLLIFSAFTDYPNGMFGDLKIKFKINPNAFVYAQVNPIVSLAKYYTMNKDELLSSGQQKLMDIDLFFRNWSLTFQYTNQFTQLGCTADLITGIRAEQLTPSGLKNLVCDIAPLTISMMNYVVTEVTANMAGYKATDECLNRVRAFYSTRPFVVPA

Organism: NCBI:txid222440

Solvent-accessible surface area (backbone atoms only — not comparable to full-atom values): 15562 Å² total; per-residue (Å²): 93,46,31,35,38,43,32,27,56,36,27,45,33,43,36,25,27,39,37,38,27,44,90,91,38,74,45,84,91,38,73,37,81,57,39,35,63,53,26,49,55,54,57,69,72,52,55,70,71,70,51,71,74,46,70,15,27,31,36,53,66,78,43,44,34,65,68,44,89,42,30,12,33,41,78,45,45,48,64,63,51,51,58,47,38,74,82,49,94,60,84,81,75,73,75,93,83,85,69,61,71,35,58,61,58,62,56,38,72,87,40,48,68,46,63,85,35,66,53,68,62,62,63,71,72,44,77,50,70,39,77,29,80,81,46,33,29,33,36,71,29,36,57,68,54,23,38,54,49,42,47,68,75,39,44,72,63,51,68,72,67,41,72,66,61,55,53,56,51,56,49,43,75,70,61,61,84,76,79,83,85,75,82,95,56,75,43,47,55,66,46,72,44,78,38,75,77,45,78,46,77,44,77,76,44,97,88,68,50,63,46,78,46,69,42,70,43,79,43,70,52,66,80,89,77,86,80,90,87,81,87,87,86,87,77,74,55,72,93,68,50,71,68,57,39,50,54,43,44,59,61,56,68,83,44,90,86,76,83,85,127

Nearest PDB structures (foldseek):
  8pdz-assembly1_R  TM=4.444E-01  e=2.246E+00  Bacillus paranthracis
  7mis-assembly1_C  TM=4.555E-01  e=5.509E+00  Legionella pneumophila
  5zq7-assembly1_C  TM=4.265E-01  e=7.429E+00  Legionella pneumophila